Protein AF-0000000066177314 (afdb_homodimer)

Solvent-accessible surface area (backbone atoms only — not comparable to full-atom values): 12567 Å² total; per-residue (Å²): 132,64,42,27,31,37,71,24,69,51,68,48,92,97,39,63,28,31,34,28,30,34,24,51,65,87,43,56,69,66,59,67,59,44,33,54,42,33,36,38,31,82,82,46,56,91,82,41,75,73,20,60,40,70,41,59,70,59,49,52,52,42,46,72,75,64,36,43,59,38,73,70,50,45,53,53,39,48,74,70,68,47,82,72,55,66,71,55,51,50,52,50,50,52,51,53,52,49,61,70,65,51,72,65,73,73,64,63,72,79,107,131,63,41,26,32,37,72,23,71,51,68,49,91,97,39,62,29,31,36,28,30,33,22,50,64,86,43,57,70,68,60,68,60,44,31,55,44,33,36,36,30,83,82,45,56,92,82,41,75,74,19,61,40,71,40,60,70,57,51,51,50,43,46,72,77,62,36,41,59,38,73,70,50,44,52,52,40,47,74,71,68,48,81,72,54,65,71,57,52,52,51,50,48,52,52,53,52,50,62,70,64,49,74,67,73,73,63,62,70,78,105

pLDDT: mean 89.13, 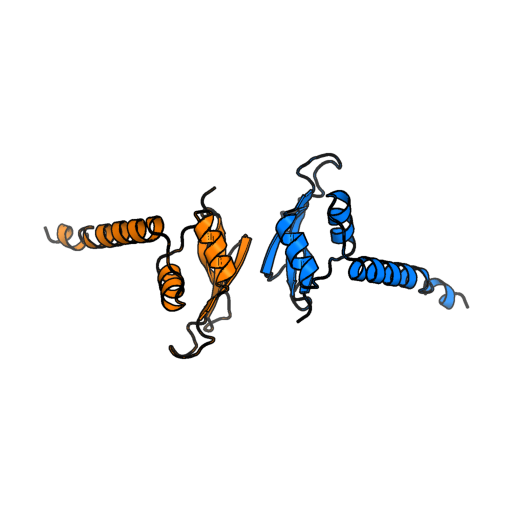std 15.68, range [34.69, 98.88]

Sequence (222 aa):
MAVKIRLARGGAKKRPFYRVVVANATAPRDGDFLEKVGTYDPMLALDNSERVVLKKDRIEYWLGTGAKPTERVAKFIEQAGVTLPEKVKKEMEVKAKNRKARPSKKEDKEAMAVKIRLARGGAKKRPFYRVVVANATAPRDGDFLEKVGTYDPMLALDNSERVVLKKDRIEYWLGTGAKPTERVAKFIEQAGVTLPEKVKKEMEVKAKNRKARPSKKEDKEA

Secondary structure (DSSP, 8-state):
--EEEEEEEEEETTEEEEEEEEEETTS-TTS--SEEEEEE-TTS-TT-TTSEEE-HHHHHHHHHTT-EE-HHHHHHHHHTTPPPPHHHHHHHHHHHHHHHHS--GGGGGG-/--EEEEEEEEEETTEEEEEEEEEETTS-TTS--SEEEEEE-TTS-TT-TTSEEE-HHHHHHHHHHT-EE-HHHHHHHHHTTPPPPHHHHHHHHHHHHHHHHS--GG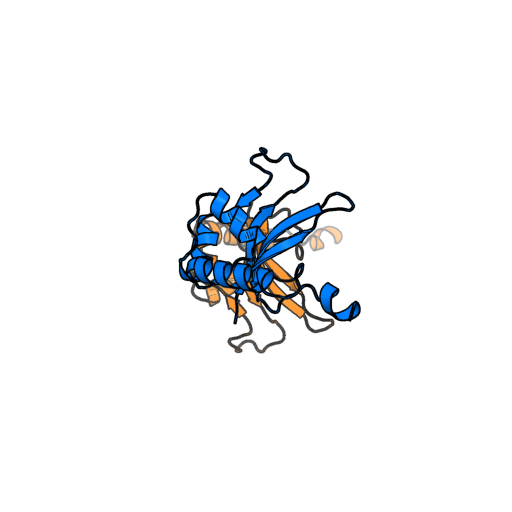GGGG-

Nearest PDB structures (foldseek):
  8phj-assembly1_P  TM=9.131E-01  e=2.436E-08  Escherichia coli
  7pnt-assembly1_M  TM=7.521E-01  e=5.855E-09  Mus musculus
  5aj3-assembly1_P  TM=7.206E-01  e=1.232E-08  Sus scrofa
  6z1p-assembly1_Bp  TM=8.363E-01  e=2.005E-07  Tetrahymena thermophila SB210
  7a5g-assembly1_M6  TM=7.416E-01  e=4.528E-08  Homo sapiens

Foldseek 3Di:
DAKAFEWAWDDDVVFIKIFTFIADPPDDRNDDGDDTFWIAGPPDDPPDPNRTDGNLVVVVVCLVVPYAYDPVVVVVCVVVPHDHDPVNVVVVVVVVVVVVPPPPVPPPVVD/DAKAFEWAWDDDVVFIKIFTFIADPPDDRNDDGDDTFWIAGPVDDPPDPNRTDGNLVVVVVCLVVPYAYDPVVVVVCVVVPHDHDPVNVVVVVVVVVVVVPPPPVPPPVVD

Structure (mmCIF, N/CA/C/O backbone):
data_AF-0000000066177314-model_v1
#
loop_
_entity.id
_entity.type
_entity.pdbx_description
1 polymer 'Small ribosomal subunit protein bS16'
#
loop_
_atom_site.group_PDB
_atom_site.id
_atom_site.type_symbol
_atom_site.label_atom_id
_atom_site.label_alt_id
_atom_site.label_comp_id
_atom_site.label_asym_id
_atom_site.label_entity_id
_atom_site.label_seq_id
_atom_site.pdbx_PDB_ins_code
_atom_site.Cartn_x
_atom_site.Cartn_y
_atom_site.Cartn_z
_atom_site.occupancy
_atom_site.B_iso_or_equiv
_atom_site.auth_seq_id
_atom_site.auth_comp_id
_atom_site.auth_asym_id
_atom_site.auth_atom_id
_atom_site.pdbx_PDB_model_num
ATOM 1 N N . MET A 1 1 ? -0.866 10.398 -13.977 1 77.38 1 MET A N 1
ATOM 2 C CA . MET A 1 1 ? -1.875 10.656 -12.953 1 77.38 1 MET A CA 1
ATOM 3 C C . MET A 1 1 ? -1.253 11.328 -11.734 1 77.38 1 MET A C 1
ATOM 5 O O . MET A 1 1 ? -0.087 11.086 -11.414 1 77.38 1 MET A O 1
ATOM 9 N N . ALA A 1 2 ? -1.987 12.219 -11.109 1 94.12 2 ALA A N 1
ATOM 10 C CA . ALA A 1 2 ? -1.449 12.945 -9.961 1 94.12 2 ALA A CA 1
ATOM 11 C C . ALA A 1 2 ? -1.397 12.047 -8.727 1 94.12 2 ALA A C 1
ATOM 13 O O . ALA A 1 2 ? -2.34 11.305 -8.453 1 94.12 2 ALA A O 1
ATOM 14 N N . VAL A 1 3 ? -0.261 12.062 -8.055 1 97.38 3 VAL A N 1
ATOM 15 C CA . VAL A 1 3 ? -0.048 11.227 -6.871 1 97.38 3 VAL A CA 1
ATOM 16 C C . VAL A 1 3 ? 0.146 12.117 -5.645 1 97.38 3 VAL A C 1
ATOM 18 O O . VAL A 1 3 ? 0.83 13.141 -5.711 1 97.38 3 VAL A O 1
ATOM 21 N N . LYS A 1 4 ? -0.468 11.648 -4.508 1 97.88 4 LYS A N 1
ATOM 22 C CA . LYS A 1 4 ? -0.385 12.414 -3.268 1 97.88 4 LYS A CA 1
ATOM 23 C C . LYS A 1 4 ? 0.161 11.555 -2.129 1 97.88 4 LYS A C 1
ATOM 25 O O . LYS A 1 4 ? -0.05 10.336 -2.102 1 97.88 4 LYS A O 1
ATOM 30 N N . ILE A 1 5 ? 0.847 12.203 -1.309 1 98.5 5 ILE A N 1
ATOM 31 C CA . ILE A 1 5 ? 1.172 11.617 -0.012 1 98.5 5 ILE A CA 1
ATOM 32 C C . ILE A 1 5 ? 0.236 12.18 1.056 1 98.5 5 ILE A C 1
ATOM 34 O O . ILE A 1 5 ? 0.227 13.391 1.31 1 98.5 5 ILE A O 1
ATOM 38 N N . ARG A 1 6 ? -0.539 11.297 1.674 1 98.62 6 ARG A N 1
ATOM 39 C CA . ARG A 1 6 ? -1.608 11.789 2.535 1 98.62 6 ARG A CA 1
ATOM 40 C C . ARG A 1 6 ? -1.862 10.836 3.695 1 98.62 6 ARG A C 1
ATOM 42 O O . ARG A 1 6 ? -1.321 9.727 3.727 1 98.62 6 ARG A O 1
ATOM 49 N N . LEU A 1 7 ? -2.68 11.344 4.613 1 98.69 7 LEU A N 1
ATOM 50 C CA . LEU A 1 7 ? -3.141 10.484 5.703 1 98.69 7 LEU A CA 1
ATOM 51 C C . LEU A 1 7 ? -4.344 9.656 5.266 1 98.69 7 LEU A C 1
ATOM 53 O O . LEU A 1 7 ? -5.211 10.141 4.539 1 98.69 7 LEU A O 1
ATOM 57 N N . ALA A 1 8 ? -4.395 8.43 5.684 1 98.31 8 ALA A N 1
ATOM 58 C CA . ALA A 1 8 ? -5.57 7.566 5.613 1 98.31 8 ALA A CA 1
ATOM 59 C C . ALA A 1 8 ? -5.984 7.086 7 1 98.31 8 ALA A C 1
ATOM 61 O O . ALA A 1 8 ? -5.168 6.527 7.738 1 98.31 8 ALA A O 1
ATOM 62 N N . ARG A 1 9 ? -7.188 7.258 7.254 1 97.1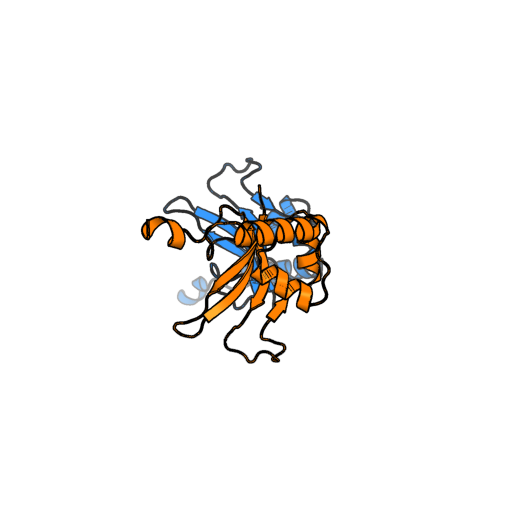2 9 ARG A N 1
ATOM 63 C CA . ARG A 1 9 ? -7.641 6.977 8.617 1 97.12 9 ARG A CA 1
ATOM 64 C C . ARG A 1 9 ? -7.965 5.496 8.789 1 97.12 9 ARG A C 1
ATOM 66 O O . ARG A 1 9 ? -8.555 4.875 7.898 1 97.12 9 ARG A O 1
ATOM 73 N N . GLY A 1 10 ? -7.559 4.992 9.812 1 94.94 10 GLY A N 1
ATOM 74 C CA . GLY A 1 10 ? -7.941 3.701 10.352 1 94.94 10 GLY A CA 1
ATOM 75 C C . GLY A 1 10 ? -8.211 3.738 11.844 1 94.94 10 GLY A C 1
ATOM 76 O O . GLY A 1 10 ? -8.758 4.719 12.359 1 94.94 10 GLY A O 1
ATOM 77 N N . GLY A 1 11 ? -7.918 2.621 12.453 1 93.62 11 GLY A N 1
ATOM 78 C CA . GLY A 1 11 ? -8.062 2.578 13.898 1 93.62 11 GLY A CA 1
ATOM 79 C C . GLY A 1 11 ? -9.445 2.131 14.344 1 93.62 11 GLY A C 1
ATOM 80 O O . GLY A 1 11 ? -10.172 1.492 13.578 1 93.62 11 GLY A O 1
ATOM 81 N N . ALA A 1 12 ? -9.633 2.354 15.641 1 96.25 12 ALA A N 1
ATOM 82 C CA . ALA A 1 12 ? -10.875 1.912 16.281 1 96.25 12 ALA A CA 1
ATOM 83 C C . ALA A 1 12 ? -11.672 3.1 16.812 1 96.25 12 ALA A C 1
ATOM 85 O O . ALA A 1 12 ? -11.211 4.242 16.75 1 96.25 12 ALA A O 1
ATOM 86 N N . LYS A 1 13 ? -12.914 2.836 17.125 1 95.75 13 LYS A N 1
ATOM 87 C CA . LYS A 1 13 ? -13.734 3.881 17.734 1 95.75 13 LYS A CA 1
ATOM 88 C C . LYS A 1 13 ? -13 4.562 18.891 1 95.75 13 LYS A C 1
ATOM 90 O O . LYS A 1 13 ? -12.516 3.896 19.797 1 95.75 13 LYS A O 1
ATOM 95 N N . LYS A 1 14 ? -12.852 5.828 18.844 1 96.31 14 LYS A N 1
ATOM 96 C CA . LYS A 1 14 ? -12.219 6.672 19.859 1 96.31 14 LYS A CA 1
ATOM 97 C C . LYS A 1 14 ? -10.719 6.438 19.906 1 96.31 14 LYS A C 1
ATOM 99 O O . LYS A 1 14 ? -10.047 6.852 20.859 1 96.31 14 LYS A O 1
ATOM 104 N N . ARG A 1 15 ? -10.328 5.637 19.047 1 97.25 15 ARG A N 1
ATOM 105 C CA . ARG A 1 15 ? -8.898 5.367 18.953 1 97.25 15 ARG A CA 1
ATOM 106 C C . ARG A 1 15 ? -8.406 5.523 17.516 1 97.25 15 ARG A C 1
ATOM 108 O O . ARG A 1 15 ? -7.984 4.547 16.891 1 97.25 15 ARG A O 1
ATOM 115 N N . PRO A 1 16 ? -8.438 6.777 17.125 1 97.62 16 PRO A N 1
ATOM 116 C CA . PRO A 1 16 ? -7.996 6.992 15.734 1 97.62 16 PRO A CA 1
ATOM 117 C C . PRO A 1 16 ? -6.543 6.59 15.508 1 97.62 16 PRO A C 1
ATOM 119 O O . PRO A 1 16 ? -5.715 6.711 16.406 1 97.62 16 PRO A O 1
ATOM 122 N N . PHE A 1 17 ? -6.254 6.07 14.422 1 98.25 17 PHE A N 1
ATOM 123 C CA . PHE A 1 17 ? -4.938 5.719 13.906 1 98.25 17 PHE A CA 1
ATOM 124 C C . PHE A 1 17 ? -4.848 5.996 12.414 1 98.25 17 PHE A C 1
ATOM 126 O O . PHE A 1 17 ? -5.781 5.695 11.664 1 98.25 17 PHE A O 1
ATOM 133 N N . TYR A 1 18 ? -3.736 6.566 12.047 1 98.56 18 TYR A N 1
ATOM 134 C CA . TYR A 1 18 ? -3.617 6.934 10.641 1 98.56 18 TYR A CA 1
ATOM 135 C C . TYR A 1 18 ? -2.422 6.242 9.992 1 98.56 18 TYR A C 1
ATOM 137 O O . TYR A 1 18 ? -1.371 6.094 10.625 1 98.56 18 TYR A O 1
ATOM 145 N N . ARG A 1 19 ? -2.623 5.93 8.742 1 98.5 19 ARG A N 1
ATOM 146 C CA . ARG A 1 19 ? -1.51 5.57 7.871 1 98.5 19 ARG A CA 1
ATOM 147 C C . ARG A 1 19 ? -1.064 6.762 7.031 1 98.5 19 ARG A C 1
ATOM 149 O O . ARG A 1 19 ? -1.889 7.586 6.625 1 98.5 19 ARG A O 1
ATOM 156 N N . VAL A 1 20 ? 0.186 6.871 6.879 1 98.75 20 VAL A N 1
ATOM 157 C CA . VAL A 1 20 ? 0.686 7.754 5.832 1 98.75 20 VAL A CA 1
ATOM 158 C C . VAL A 1 20 ? 0.851 6.973 4.531 1 98.75 20 VAL A C 1
ATOM 160 O O . VAL A 1 20 ? 1.65 6.039 4.457 1 98.75 20 VAL A O 1
ATOM 163 N N . VAL A 1 21 ? 0.124 7.391 3.486 1 98.88 21 VAL A N 1
ATOM 164 C CA . VAL A 1 21 ? 0.088 6.555 2.289 1 98.88 21 VAL A CA 1
ATOM 165 C C . VAL A 1 21 ? 0.39 7.406 1.058 1 98.88 21 VAL A C 1
ATOM 167 O O . VAL A 1 21 ? 0.225 8.633 1.084 1 98.88 21 VAL A O 1
ATOM 170 N N . VAL A 1 22 ? 0.872 6.723 0.046 1 98.81 22 VAL A N 1
ATOM 171 C CA . VAL A 1 22 ? 0.951 7.25 -1.312 1 98.81 22 VAL A CA 1
ATOM 172 C C . VAL A 1 22 ? -0.245 6.762 -2.127 1 98.81 22 VAL A C 1
ATOM 174 O O . VAL A 1 22 ? -0.491 5.559 -2.219 1 98.81 22 VAL A O 1
ATOM 177 N N . ALA A 1 23 ? -0.99 7.719 -2.641 1 98.5 23 ALA A N 1
ATOM 178 C CA . ALA A 1 23 ? -2.219 7.344 -3.336 1 98.5 23 ALA A CA 1
ATOM 179 C C . ALA A 1 23 ? -2.469 8.25 -4.535 1 98.5 23 ALA A C 1
ATOM 181 O O . ALA A 1 23 ? -1.99 9.391 -4.574 1 98.5 23 ALA A O 1
ATOM 182 N N . ASN A 1 24 ? -3.215 7.637 -5.469 1 97.38 24 ASN A N 1
ATOM 183 C CA . ASN A 1 24 ? -3.723 8.508 -6.52 1 97.38 24 ASN A CA 1
ATOM 184 C C . ASN A 1 24 ? -4.641 9.594 -5.957 1 97.38 24 ASN A C 1
ATOM 186 O O . ASN A 1 24 ? -5.449 9.32 -5.066 1 97.38 24 ASN A O 1
ATOM 190 N N . ALA A 1 25 ? -4.461 10.766 -6.523 1 96.75 25 ALA A N 1
ATOM 191 C CA . ALA A 1 25 ? -5.246 11.891 -6.035 1 96.75 25 ALA A CA 1
ATOM 192 C C . ALA A 1 25 ? -6.742 11.609 -6.141 1 96.75 25 ALA A C 1
ATOM 194 O O . ALA A 1 25 ? -7.531 12.109 -5.332 1 96.75 25 ALA A O 1
ATOM 195 N N . THR A 1 26 ? -7.168 10.812 -7.098 1 96.06 26 THR A N 1
ATOM 196 C CA . THR A 1 26 ? -8.578 10.547 -7.359 1 96.06 26 THR A CA 1
ATOM 197 C C . THR A 1 26 ? -9.086 9.422 -6.465 1 96.06 26 THR A C 1
ATOM 199 O O . THR A 1 26 ? -10.289 9.148 -6.418 1 96.06 26 THR A O 1
ATOM 202 N N . ALA A 1 27 ? -8.219 8.758 -5.727 1 96.19 27 ALA A N 1
ATOM 203 C CA . ALA A 1 27 ? -8.641 7.668 -4.848 1 96.19 27 ALA A CA 1
ATOM 204 C C . ALA A 1 27 ? -9.352 8.203 -3.609 1 96.19 27 ALA A C 1
ATOM 206 O O . ALA A 1 27 ? -9.07 9.32 -3.158 1 96.19 27 ALA A O 1
ATOM 207 N N . PRO A 1 28 ? -10.328 7.363 -3.031 1 95.88 28 PRO A N 1
ATOM 208 C CA . PRO A 1 28 ? -10.922 7.773 -1.756 1 95.88 28 PRO A CA 1
ATOM 209 C C . PRO A 1 28 ? -9.883 7.934 -0.649 1 95.88 28 PRO A C 1
ATOM 211 O O . PRO A 1 28 ? -8.852 7.258 -0.663 1 95.88 28 PRO A O 1
ATOM 214 N N . ARG A 1 29 ? -10.125 8.766 0.289 1 94.44 29 ARG A N 1
ATOM 215 C CA . ARG A 1 29 ? -9.188 9.141 1.342 1 94.44 29 ARG A CA 1
ATOM 216 C C . ARG A 1 29 ? -8.711 7.914 2.111 1 94.44 29 ARG A C 1
ATOM 218 O O . ARG A 1 29 ? -7.516 7.781 2.4 1 94.44 29 ARG A O 1
ATOM 225 N N . ASP A 1 30 ? -9.648 7.023 2.477 1 95.38 30 ASP A N 1
ATOM 226 C CA . ASP A 1 30 ? -9.305 5.871 3.303 1 95.38 30 ASP A CA 1
ATOM 227 C C . ASP A 1 30 ? -9.422 4.57 2.512 1 95.38 30 ASP A C 1
ATOM 229 O O . ASP A 1 30 ? -9.758 3.523 3.07 1 95.38 30 ASP A O 1
ATOM 233 N N . GLY A 1 31 ? -9.227 4.66 1.232 1 92.81 31 GLY A N 1
ATOM 234 C CA . GLY A 1 31 ? -9.383 3.521 0.342 1 92.81 31 GLY A CA 1
ATOM 235 C C . GLY A 1 31 ? -8.062 2.973 -0.164 1 92.81 31 GLY A C 1
ATOM 236 O O . GLY A 1 31 ? -7.141 2.742 0.619 1 92.81 31 GLY A O 1
ATOM 237 N N . ASP A 1 32 ? -8.031 2.812 -1.486 1 92.25 32 ASP A N 1
ATOM 238 C CA . ASP A 1 32 ? -6.898 2.189 -2.158 1 92.25 32 ASP A CA 1
ATOM 239 C C . ASP A 1 32 ? -5.68 3.111 -2.152 1 92.25 32 ASP A C 1
ATOM 241 O O . ASP A 1 32 ? -5.824 4.336 -2.219 1 92.25 32 ASP A O 1
ATOM 245 N N . PHE A 1 33 ? -4.543 2.49 -2.041 1 97.31 33 PHE A N 1
ATOM 246 C CA . PHE A 1 33 ? -3.293 3.242 -2.1 1 97.31 33 PHE A CA 1
ATOM 247 C C . PHE A 1 33 ? -2.178 2.389 -2.691 1 97.31 33 PHE A C 1
ATOM 249 O O . PHE A 1 33 ? -2.334 1.177 -2.855 1 97.31 33 PHE A O 1
ATOM 256 N N . LEU A 1 34 ? -1.114 3.021 -2.934 1 97.69 34 LEU A N 1
ATOM 257 C CA . LEU A 1 34 ? 0.005 2.375 -3.609 1 97.69 34 LEU A CA 1
ATOM 258 C C . LEU A 1 34 ? 1.004 1.82 -2.6 1 97.69 34 LEU A C 1
ATOM 260 O O . LEU A 1 34 ? 1.505 0.705 -2.764 1 97.69 34 LEU A O 1
ATOM 264 N N . GLU A 1 35 ? 1.216 2.648 -1.614 1 98.5 35 GLU A N 1
ATOM 265 C CA . GLU A 1 35 ? 2.244 2.277 -0.649 1 98.5 35 GLU A CA 1
ATOM 266 C C . GLU A 1 35 ? 1.997 2.938 0.704 1 98.5 35 GLU A C 1
ATOM 268 O O . GLU A 1 35 ? 1.654 4.121 0.77 1 98.5 35 GLU A O 1
ATOM 273 N N . LYS A 1 36 ? 2.148 2.17 1.715 1 98.5 36 LYS A N 1
ATOM 274 C CA . LYS A 1 36 ? 2.205 2.736 3.059 1 98.5 36 LYS A CA 1
ATOM 275 C C . LYS A 1 36 ? 3.617 3.197 3.402 1 98.5 36 LYS A C 1
ATOM 277 O O . LYS A 1 36 ? 4.543 2.387 3.469 1 98.5 36 LYS A O 1
ATOM 282 N N . VAL A 1 37 ? 3.748 4.48 3.725 1 98.62 37 VAL A N 1
ATOM 283 C CA . VAL A 1 37 ? 5.098 4.996 3.912 1 98.62 37 VAL A CA 1
ATOM 284 C C . VAL A 1 37 ? 5.262 5.504 5.344 1 98.62 37 VAL A C 1
ATOM 286 O O . VAL A 1 37 ? 6.23 6.207 5.652 1 98.62 37 VAL A O 1
ATOM 289 N N . GLY A 1 38 ? 4.262 5.211 6.211 1 98.44 38 GLY A N 1
ATOM 290 C CA . GLY A 1 38 ? 4.371 5.582 7.609 1 98.44 38 GLY A CA 1
ATOM 291 C C . GLY A 1 38 ? 3.064 5.457 8.367 1 98.44 38 GLY A C 1
ATOM 292 O O . GLY A 1 38 ? 2.098 4.891 7.855 1 98.44 38 GLY A O 1
ATOM 293 N N . THR A 1 39 ? 3.18 5.977 9.617 1 98.62 39 THR A N 1
ATOM 294 C CA . THR A 1 39 ? 1.992 5.988 10.469 1 98.62 39 THR A CA 1
ATOM 295 C C . THR A 1 39 ? 1.966 7.238 11.344 1 98.62 39 THR A C 1
ATOM 297 O O . THR A 1 39 ? 2.996 7.887 11.539 1 98.62 39 THR A O 1
ATOM 300 N N . TYR A 1 40 ? 0.879 7.574 11.734 1 98.69 40 TYR A N 1
ATOM 301 C CA . TYR A 1 40 ? 0.635 8.664 12.672 1 98.69 40 TYR A CA 1
ATOM 302 C C . TYR A 1 40 ? -0.391 8.258 13.719 1 98.69 40 TYR A C 1
ATOM 304 O O . TYR A 1 40 ? -1.507 7.859 13.383 1 98.69 40 TYR A O 1
ATOM 312 N N . ASP A 1 41 ? -0.036 8.406 14.977 1 98.62 41 ASP A N 1
ATOM 313 C CA . ASP A 1 41 ? -0.929 8.109 16.094 1 98.62 41 ASP A CA 1
ATOM 314 C C . ASP A 1 41 ? -1.143 9.344 16.969 1 98.62 41 ASP A C 1
ATOM 316 O O . ASP A 1 41 ? -0.338 9.625 17.859 1 98.62 41 ASP A O 1
ATOM 320 N N . PRO A 1 42 ? -2.248 10.023 16.75 1 97.88 42 PRO A N 1
ATOM 321 C CA . PRO A 1 42 ? -2.479 11.266 17.484 1 97.88 42 PRO A CA 1
ATOM 322 C C . PRO A 1 42 ? -2.754 11.016 18.969 1 97.88 42 PRO A C 1
ATOM 324 O O . PRO A 1 42 ? -2.771 11.961 19.766 1 97.88 42 PRO A O 1
ATOM 327 N N . MET A 1 43 ? -2.922 9.758 19.375 1 98 43 MET A N 1
ATOM 328 C CA . MET A 1 43 ? -3.238 9.43 20.766 1 98 43 MET A CA 1
ATOM 329 C C . MET A 1 43 ? -1.978 9.422 21.625 1 98 43 MET A C 1
ATOM 331 O O . MET A 1 43 ? -2.059 9.43 22.859 1 98 43 MET A O 1
ATOM 335 N N . LEU A 1 44 ? -0.935 9.352 21.016 1 98 44 LEU A N 1
ATOM 336 C CA . LEU A 1 44 ? 0.331 9.328 21.734 1 98 44 LEU A CA 1
ATOM 337 C C . LEU A 1 44 ? 0.823 10.742 22.031 1 98 44 LEU A C 1
ATOM 339 O O . LEU A 1 44 ? 0.504 11.68 21.297 1 98 44 LEU A O 1
ATOM 343 N N . ALA A 1 45 ? 1.642 10.844 23.047 1 97.56 45 ALA A N 1
ATOM 344 C CA . ALA A 1 45 ? 2.189 12.141 23.438 1 97.56 45 ALA A CA 1
ATOM 345 C C . ALA A 1 45 ? 3.02 12.75 22.312 1 97.56 45 ALA A C 1
ATOM 347 O O . ALA A 1 45 ? 3.564 12.031 21.469 1 97.56 45 ALA A O 1
ATOM 348 N N . LEU A 1 46 ? 3.18 14.023 22.297 1 95.19 46 LEU A N 1
ATOM 349 C CA . LEU A 1 46 ? 3.867 14.758 21.25 1 95.19 46 LEU A CA 1
ATOM 350 C C . LEU A 1 46 ? 5.324 14.32 21.141 1 95.19 46 LEU A C 1
ATOM 352 O O . LEU A 1 46 ? 5.891 14.305 20.047 1 95.19 46 LEU A O 1
ATOM 356 N N . ASP A 1 47 ? 5.859 13.938 22.203 1 95.06 47 ASP A N 1
ATOM 357 C CA . ASP A 1 47 ? 7.281 13.617 22.203 1 95.06 47 ASP A CA 1
ATOM 358 C C . ASP A 1 47 ? 7.508 12.109 22.062 1 95.06 47 ASP A C 1
ATOM 360 O O . ASP A 1 47 ? 8.648 11.641 22.109 1 95.06 47 ASP A O 1
ATOM 364 N N . ASN A 1 48 ? 6.484 11.375 21.938 1 97.19 48 ASN A N 1
ATOM 365 C CA . ASN A 1 48 ? 6.609 9.938 21.719 1 97.19 48 ASN A CA 1
ATOM 366 C C . ASN A 1 48 ? 7.16 9.625 20.328 1 97.19 48 ASN A C 1
ATOM 368 O O . ASN A 1 48 ? 6.625 10.094 19.328 1 97.19 48 ASN A O 1
ATOM 372 N N . SER A 1 49 ? 8.195 8.852 20.266 1 95.75 49 SER A N 1
ATOM 373 C CA . SER A 1 49 ? 8.883 8.562 19.016 1 95.75 49 SER A CA 1
ATOM 374 C C . SER A 1 49 ? 7.996 7.746 18.078 1 95.75 49 SER A C 1
ATOM 376 O O . SER A 1 49 ? 8.242 7.695 16.875 1 95.75 49 SER A O 1
ATOM 378 N N . GLU A 1 50 ? 7.012 7.16 18.609 1 97.38 50 GLU A N 1
ATOM 379 C CA . GLU A 1 50 ? 6.148 6.309 17.797 1 97.38 50 GLU A CA 1
ATOM 380 C C . GLU A 1 50 ? 4.926 7.078 17.297 1 97.38 50 GLU A C 1
ATOM 382 O O . GLU A 1 50 ? 4.094 6.527 16.578 1 97.38 50 GLU A O 1
ATOM 387 N N . ARG A 1 51 ? 4.797 8.242 17.719 1 98.06 51 ARG A N 1
ATOM 388 C CA . ARG A 1 51 ? 3.635 9.047 17.344 1 98.06 51 ARG A CA 1
ATOM 389 C C . ARG A 1 51 ? 3.582 9.25 15.836 1 98.06 51 ARG A C 1
ATOM 391 O O . ARG A 1 51 ? 2.521 9.117 15.227 1 98.06 51 ARG A O 1
ATOM 398 N N . VAL A 1 52 ? 4.738 9.617 15.281 1 98.31 52 VAL A N 1
ATOM 399 C CA . VAL A 1 52 ? 4.914 9.734 13.836 1 98.31 52 VAL A CA 1
ATOM 400 C C . VAL A 1 52 ? 6.098 8.883 13.383 1 98.31 52 VAL A C 1
ATOM 402 O O . VAL A 1 52 ? 7.23 9.102 13.82 1 98.31 52 VAL A O 1
ATOM 405 N N . VAL A 1 53 ? 5.879 7.93 12.586 1 98.19 53 VAL A N 1
ATOM 406 C CA . VAL A 1 53 ? 6.914 7.07 12.031 1 98.19 53 VAL A CA 1
ATOM 407 C C . VAL A 1 53 ? 6.875 7.145 10.5 1 98.19 53 VAL A C 1
ATOM 409 O O . VAL A 1 53 ? 5.84 6.887 9.883 1 98.19 53 VAL A O 1
ATOM 412 N N . LEU A 1 54 ? 7.996 7.516 9.906 1 98.19 54 LEU A N 1
ATOM 413 C CA . LEU A 1 54 ? 8.055 7.695 8.461 1 98.19 54 LEU A CA 1
ATOM 414 C C . LEU A 1 54 ? 9.172 6.852 7.852 1 98.19 54 LEU A C 1
ATOM 416 O O . LEU A 1 54 ? 10.258 6.75 8.422 1 98.19 54 LEU A O 1
ATOM 420 N N . LYS A 1 55 ? 8.852 6.246 6.723 1 97.5 55 LYS A N 1
ATOM 421 C CA . LYS A 1 55 ? 9.883 5.656 5.883 1 97.5 55 LYS A CA 1
ATOM 422 C C . LYS A 1 55 ? 10.547 6.707 4.996 1 97.5 55 LYS A C 1
ATOM 424 O O . LYS A 1 55 ? 10.141 6.902 3.85 1 97.5 55 LYS A O 1
ATOM 429 N N . LYS A 1 56 ? 11.594 7.188 5.465 1 97.19 56 LYS A N 1
ATOM 430 C CA . LYS A 1 56 ? 12.203 8.375 4.879 1 97.19 56 LYS A CA 1
ATOM 431 C C . LYS A 1 56 ? 12.648 8.109 3.441 1 97.19 56 LYS A C 1
ATOM 433 O O . LYS A 1 56 ? 12.438 8.945 2.559 1 97.19 56 LYS A O 1
ATOM 438 N N . ASP A 1 57 ? 13.25 7 3.203 1 95.62 57 ASP A N 1
ATOM 439 C CA . ASP A 1 57 ? 13.75 6.676 1.869 1 95.62 57 ASP A CA 1
ATOM 440 C C . ASP A 1 57 ? 12.609 6.641 0.852 1 95.62 57 ASP A C 1
ATOM 442 O O . ASP A 1 57 ? 12.75 7.148 -0.263 1 95.62 57 ASP A O 1
ATOM 446 N N . ARG A 1 58 ? 11.492 6.094 1.275 1 96.75 58 ARG A N 1
ATOM 447 C CA . ARG A 1 58 ? 10.344 5.984 0.384 1 96.75 58 ARG A CA 1
ATOM 448 C C . ARG A 1 58 ? 9.688 7.344 0.162 1 96.75 58 ARG A C 1
ATOM 450 O O . ARG A 1 58 ? 9.266 7.66 -0.952 1 96.75 58 ARG A O 1
ATOM 457 N N . ILE A 1 59 ? 9.664 8.07 1.16 1 97.94 59 ILE A N 1
ATOM 458 C CA . ILE A 1 59 ? 9.117 9.422 1.048 1 97.94 59 ILE A CA 1
ATOM 459 C C . ILE A 1 59 ? 9.961 10.234 0.064 1 97.94 59 ILE A C 1
ATOM 461 O O . ILE A 1 59 ? 9.422 10.891 -0.825 1 97.94 59 ILE A O 1
ATOM 465 N N . GLU A 1 60 ? 11.211 10.148 0.239 1 96.81 60 GLU A N 1
ATOM 466 C CA . GLU A 1 60 ? 12.109 10.875 -0.656 1 96.81 60 GLU A CA 1
ATOM 467 C C . GLU A 1 60 ? 11.93 10.422 -2.102 1 96.81 60 GLU A C 1
ATOM 469 O O . GLU A 1 60 ? 11.93 11.242 -3.021 1 96.81 60 GLU A O 1
ATOM 474 N N . TYR A 1 61 ? 11.828 9.148 -2.271 1 95.62 61 TYR A N 1
ATOM 475 C CA . TYR A 1 61 ? 11.609 8.602 -3.607 1 95.62 61 TYR A CA 1
ATOM 476 C C . TYR A 1 61 ? 10.367 9.203 -4.246 1 95.62 61 TYR A C 1
ATOM 478 O O . TYR A 1 61 ? 10.414 9.695 -5.371 1 95.62 61 TYR A O 1
ATOM 486 N N . TRP A 1 62 ? 9.281 9.203 -3.543 1 97.12 62 TRP A N 1
ATOM 487 C CA . TRP A 1 62 ? 8.008 9.648 -4.086 1 97.12 62 TRP A CA 1
ATOM 488 C C . TRP A 1 62 ? 8.008 11.156 -4.328 1 97.12 62 TRP A C 1
ATOM 490 O O . TRP A 1 62 ? 7.434 11.633 -5.305 1 97.12 62 TRP A O 1
ATOM 500 N N . LEU A 1 63 ? 8.641 11.852 -3.449 1 96.38 63 LEU A N 1
ATOM 501 C CA . LEU A 1 63 ? 8.797 13.273 -3.697 1 96.38 63 LEU A CA 1
ATOM 502 C C . LEU A 1 63 ? 9.57 13.523 -4.988 1 96.38 63 LEU A C 1
ATOM 504 O O . LEU A 1 63 ? 9.227 14.422 -5.758 1 96.38 63 LEU A O 1
ATOM 508 N N . GLY A 1 64 ? 10.531 12.75 -5.16 1 94.69 64 GLY A N 1
ATOM 509 C CA . GLY A 1 64 ? 11.352 12.875 -6.355 1 94.69 64 GLY A CA 1
ATOM 510 C C . GLY A 1 64 ? 10.586 12.594 -7.633 1 94.69 64 GLY A C 1
ATOM 511 O O . GLY A 1 64 ? 10.922 13.125 -8.695 1 94.69 64 GLY A O 1
ATOM 512 N N . THR A 1 65 ? 9.578 11.758 -7.547 1 94.38 65 THR A N 1
ATOM 513 C CA . THR A 1 65 ? 8.789 11.406 -8.719 1 94.38 65 THR A CA 1
ATOM 514 C C . THR A 1 65 ? 7.711 12.453 -8.984 1 94.38 65 THR A C 1
ATOM 516 O O . THR A 1 65 ? 7 12.383 -9.992 1 94.38 65 THR A O 1
ATOM 519 N N . GLY A 1 66 ? 7.543 13.406 -8.008 1 94.19 66 GLY A N 1
ATOM 520 C CA . GLY A 1 66 ? 6.602 14.492 -8.219 1 94.19 66 GLY A CA 1
ATOM 521 C C . GLY A 1 66 ? 5.371 14.398 -7.336 1 94.19 66 GLY A C 1
ATOM 522 O O . GLY A 1 66 ? 4.453 15.211 -7.445 1 94.19 66 GLY A O 1
ATOM 523 N N . ALA A 1 67 ? 5.309 13.422 -6.492 1 97 67 ALA A N 1
ATOM 524 C CA . ALA A 1 67 ? 4.172 13.312 -5.578 1 97 67 ALA A CA 1
ATOM 525 C C . ALA A 1 67 ? 4.102 14.516 -4.645 1 97 67 ALA A C 1
ATOM 527 O O . ALA A 1 67 ? 5.129 15.016 -4.188 1 97 67 ALA A O 1
ATOM 528 N N . LYS A 1 68 ? 2.912 14.867 -4.32 1 96.5 68 LYS A N 1
ATOM 529 C CA . LYS A 1 68 ? 2.73 16.047 -3.488 1 96.5 68 LYS A CA 1
ATOM 530 C C . LYS A 1 68 ? 2.143 15.688 -2.129 1 96.5 68 LYS A C 1
ATOM 532 O O . LYS A 1 68 ? 1.089 15.055 -2.053 1 96.5 68 LYS A O 1
ATOM 537 N N . PRO A 1 69 ? 2.811 16.109 -1.128 1 97.69 69 PRO A N 1
ATOM 538 C CA . PRO A 1 69 ? 2.246 15.852 0.2 1 97.69 69 PRO A CA 1
ATOM 539 C C . PRO A 1 69 ? 1.138 16.828 0.569 1 97.69 69 PRO A C 1
ATOM 541 O O . PRO A 1 69 ? 1.131 17.969 0.09 1 97.69 69 PRO A O 1
ATOM 544 N N . THR A 1 70 ? 0.21 16.328 1.36 1 97.19 70 THR A N 1
ATOM 545 C CA . THR A 1 70 ? -0.731 17.266 1.973 1 97.19 70 THR A CA 1
ATOM 546 C C . THR A 1 70 ? -0.029 18.141 3.002 1 97.19 70 THR A C 1
ATOM 548 O O . THR A 1 70 ? 1.109 17.875 3.389 1 97.19 70 THR A O 1
ATOM 551 N N . GLU A 1 71 ? -0.697 19.172 3.447 1 95.12 71 GLU A N 1
ATOM 552 C CA . GLU A 1 71 ? -0.101 20.125 4.375 1 95.12 71 GLU A CA 1
ATOM 553 C C . GLU A 1 71 ? 0.34 19.438 5.664 1 95.12 71 GLU A C 1
ATOM 555 O O . GLU A 1 71 ? 1.46 19.656 6.137 1 95.12 71 GLU A O 1
ATOM 560 N N . ARG A 1 72 ? -0.468 18.641 6.246 1 96.88 72 ARG A N 1
ATOM 561 C CA . ARG A 1 72 ? -0.152 17.953 7.492 1 96.88 72 ARG A CA 1
ATOM 562 C C . ARG A 1 72 ? 1.032 17.016 7.312 1 96.88 72 ARG A C 1
ATOM 564 O O . ARG A 1 72 ? 1.939 16.984 8.148 1 96.88 72 ARG A O 1
ATOM 571 N N . VAL A 1 73 ? 1.023 16.312 6.23 1 98.38 73 VAL A N 1
ATOM 572 C CA . VAL A 1 73 ? 2.102 15.359 5.984 1 98.38 73 VAL A CA 1
ATOM 573 C C . VAL A 1 73 ? 3.402 16.109 5.711 1 98.38 73 VAL A C 1
ATOM 575 O O . VAL A 1 73 ? 4.48 15.672 6.121 1 98.38 73 VAL A O 1
ATOM 578 N N . ALA A 1 74 ? 3.299 17.234 5.051 1 97.19 74 ALA A N 1
ATOM 579 C CA . ALA A 1 74 ? 4.477 18.062 4.812 1 97.19 74 ALA A CA 1
ATOM 580 C C . ALA A 1 74 ? 5.133 18.484 6.125 1 97.19 74 ALA A C 1
ATOM 582 O O . ALA A 1 74 ? 6.359 18.469 6.238 1 97.19 74 ALA A O 1
ATOM 583 N N . LYS A 1 75 ? 4.332 18.781 7.078 1 95.44 75 LYS A N 1
ATOM 584 C CA . LYS A 1 75 ? 4.867 19.172 8.383 1 95.44 75 LYS A CA 1
ATOM 585 C C . LYS A 1 75 ? 5.602 18 9.039 1 95.44 75 LYS A C 1
ATOM 587 O O . LYS A 1 75 ? 6.672 18.172 9.625 1 95.44 75 LYS A O 1
ATOM 592 N N . PHE A 1 76 ? 5.023 16.812 8.914 1 97.56 76 PHE A N 1
ATOM 593 C CA . PHE A 1 76 ? 5.676 15.617 9.453 1 97.56 76 PHE A CA 1
ATOM 594 C C . PHE A 1 76 ? 7.023 15.398 8.781 1 97.56 76 PHE A C 1
ATOM 596 O O . PHE A 1 76 ? 8.008 15.062 9.453 1 97.56 76 PHE A O 1
ATOM 603 N N . ILE A 1 77 ? 7.062 15.594 7.473 1 97.38 77 ILE A N 1
ATOM 604 C CA . ILE A 1 77 ? 8.266 15.359 6.684 1 97.38 77 ILE A CA 1
ATOM 605 C C . ILE A 1 77 ? 9.367 16.328 7.117 1 97.38 77 ILE A C 1
ATOM 607 O O . ILE A 1 77 ? 10.516 15.914 7.324 1 97.38 77 ILE A O 1
ATOM 611 N N . GLU A 1 78 ? 9.008 17.484 7.32 1 94.62 78 GLU A N 1
ATOM 612 C CA . GLU A 1 78 ? 9.969 18.5 7.758 1 94.62 78 GLU A CA 1
ATOM 613 C C . GLU A 1 78 ? 10.492 18.188 9.156 1 94.62 78 GLU A C 1
ATOM 615 O O . GLU A 1 78 ? 11.695 18.297 9.422 1 94.62 78 GLU A O 1
ATOM 620 N N . GLN A 1 79 ? 9.625 17.828 10.008 1 94.62 79 GLN A N 1
ATOM 621 C CA . GLN A 1 79 ? 9.992 17.5 11.383 1 94.62 79 GLN A CA 1
ATOM 622 C C . GLN A 1 79 ? 10.945 16.312 11.422 1 94.62 79 GLN A C 1
ATOM 624 O O . GLN A 1 79 ? 11.758 16.188 12.344 1 94.62 79 GLN A O 1
ATOM 629 N N . ALA A 1 80 ? 10.852 15.461 10.445 1 94.38 80 ALA A N 1
ATOM 630 C CA . ALA A 1 80 ? 11.68 14.266 10.383 1 94.38 80 ALA A CA 1
ATOM 631 C C . ALA A 1 80 ? 13.031 14.562 9.75 1 94.38 80 ALA A C 1
ATOM 633 O O . ALA A 1 80 ? 13.875 13.672 9.609 1 94.38 80 ALA A O 1
ATOM 634 N N . GLY A 1 81 ? 13.188 15.781 9.25 1 91.19 81 GLY A N 1
ATOM 635 C CA . GLY A 1 81 ? 14.469 16.203 8.719 1 91.19 81 GLY A CA 1
ATOM 636 C C . GLY A 1 81 ? 14.617 15.938 7.23 1 91.19 81 GLY A C 1
ATOM 637 O O . GLY A 1 81 ? 15.727 15.922 6.699 1 91.19 81 GLY A O 1
ATOM 638 N N . VAL A 1 82 ? 13.57 15.578 6.645 1 91.62 82 VAL A N 1
ATOM 639 C CA . VAL A 1 82 ? 13.586 15.375 5.199 1 91.62 82 VAL A CA 1
ATOM 640 C C . VAL A 1 82 ? 13.266 16.688 4.492 1 91.62 82 VAL A C 1
ATOM 642 O O . VAL A 1 82 ? 12.297 17.375 4.828 1 91.62 82 VAL A O 1
ATOM 645 N N . THR A 1 83 ? 14.109 17.047 3.566 1 89.56 83 THR A N 1
ATOM 646 C CA . THR A 1 83 ? 13.93 18.312 2.857 1 89.56 83 THR A CA 1
ATOM 647 C C . THR A 1 83 ? 12.875 18.172 1.763 1 89.56 83 THR A C 1
ATOM 649 O O . THR A 1 83 ? 12.914 17.219 0.972 1 89.56 83 THR A O 1
ATOM 652 N N . LEU A 1 84 ? 12.062 19.031 1.742 1 91.06 84 LEU A N 1
ATOM 653 C CA . LEU A 1 84 ? 11.055 19.078 0.693 1 91.06 84 LEU A CA 1
ATOM 654 C C . LEU A 1 84 ? 11.602 19.734 -0.569 1 91.06 84 LEU A C 1
ATOM 656 O O . LEU A 1 84 ? 12.359 20.703 -0.489 1 91.06 84 LEU A O 1
ATOM 660 N N . PRO A 1 85 ? 11.289 19.188 -1.655 1 89.12 85 PRO A N 1
ATOM 661 C CA . PRO A 1 85 ? 11.719 19.828 -2.898 1 89.12 85 PRO A CA 1
ATOM 662 C C . PRO A 1 85 ? 11.195 21.266 -3.027 1 89.12 85 PRO A C 1
ATOM 664 O O . PRO A 1 85 ? 10.125 21.578 -2.512 1 89.12 85 PRO A O 1
ATOM 667 N N . GLU A 1 86 ? 11.93 22.062 -3.658 1 85.69 86 GLU A N 1
ATOM 668 C CA . GLU A 1 86 ? 11.617 23.484 -3.793 1 85.69 86 GLU A CA 1
ATOM 669 C C . GLU A 1 86 ? 10.234 23.688 -4.402 1 85.69 86 GLU A C 1
ATOM 671 O O . GLU A 1 86 ? 9.492 24.578 -3.977 1 85.69 86 GLU A O 1
ATOM 676 N N . LYS A 1 87 ? 10.008 22.891 -5.43 1 83.69 87 LYS A N 1
ATOM 677 C CA . LYS A 1 87 ? 8.719 23.016 -6.102 1 83.69 87 LYS A CA 1
ATOM 678 C C . LYS A 1 87 ? 7.566 22.797 -5.125 1 83.69 87 LYS A C 1
ATOM 680 O O . LYS A 1 87 ? 6.547 23.484 -5.188 1 83.69 87 LYS A O 1
ATOM 685 N N . VAL A 1 88 ? 7.727 21.906 -4.262 1 85.44 88 VAL A N 1
ATOM 686 C CA . VAL A 1 88 ? 6.695 21.578 -3.279 1 85.44 88 VAL A CA 1
ATOM 687 C C . VAL A 1 88 ? 6.57 22.719 -2.268 1 85.44 88 VAL A C 1
ATOM 689 O O . VAL A 1 88 ? 5.461 23.109 -1.898 1 85.44 88 VAL A O 1
ATOM 692 N N . LYS A 1 89 ? 7.656 23.281 -1.815 1 84.12 89 LYS A N 1
ATOM 693 C CA . LYS A 1 89 ? 7.668 24.375 -0.856 1 84.12 89 LYS A CA 1
ATOM 694 C C . LYS A 1 89 ? 6.977 25.609 -1.429 1 84.12 89 LYS A C 1
ATOM 696 O O . LYS A 1 89 ? 6.199 26.266 -0.736 1 84.12 89 LYS A O 1
ATOM 701 N N . LYS A 1 90 ? 7.344 25.828 -2.676 1 85.81 90 LYS A N 1
ATOM 702 C CA . LYS A 1 90 ? 6.75 26.984 -3.326 1 85.81 90 LYS A CA 1
ATOM 703 C C . LYS A 1 90 ? 5.234 26.844 -3.445 1 85.81 90 LYS A C 1
ATOM 705 O O . LYS A 1 90 ? 4.492 27.797 -3.236 1 85.81 90 LYS A O 1
ATOM 710 N N . GLU A 1 91 ? 4.855 25.656 -3.82 1 82.38 91 GLU A N 1
ATOM 711 C CA . GLU A 1 91 ? 3.424 25.391 -3.959 1 82.38 91 GLU A CA 1
ATOM 712 C C . GLU A 1 91 ? 2.707 25.516 -2.619 1 82.38 91 GLU A C 1
ATOM 714 O O . GLU A 1 91 ? 1.59 26.031 -2.555 1 82.38 91 GLU A O 1
ATOM 719 N N . MET A 1 92 ? 3.314 25.125 -1.638 1 80.56 92 MET A N 1
ATOM 720 C CA . MET A 1 92 ? 2.746 25.219 -0.295 1 80.56 92 MET A CA 1
ATOM 721 C C . MET A 1 92 ? 2.639 26.672 0.151 1 80.56 92 MET A C 1
ATOM 723 O O . MET A 1 92 ? 1.688 27.047 0.841 1 80.56 92 MET A O 1
ATOM 727 N N . GLU A 1 93 ? 3.637 27.391 -0.213 1 80.06 93 GLU A N 1
ATOM 728 C CA . GLU A 1 93 ? 3.627 28.812 0.114 1 80.06 93 GLU A CA 1
ATOM 729 C C . GLU A 1 93 ? 2.486 29.531 -0.597 1 80.06 93 GLU A C 1
ATOM 731 O O . GLU A 1 93 ? 1.822 30.391 -0.006 1 80.06 93 GLU A O 1
ATOM 736 N N . VAL A 1 94 ? 2.414 29.234 -1.861 1 79.88 94 VAL A N 1
ATOM 737 C CA . VAL A 1 94 ? 1.349 29.844 -2.645 1 79.88 94 VAL A CA 1
ATOM 738 C C . VAL A 1 94 ? -0.009 29.469 -2.055 1 79.88 94 VAL A C 1
ATOM 740 O O . VAL A 1 94 ? -0.895 30.312 -1.935 1 79.88 94 VAL A O 1
ATOM 743 N N . LYS A 1 95 ? -0.215 28.328 -1.661 1 77.94 95 LYS A N 1
ATOM 744 C CA . LYS A 1 95 ? -1.468 27.859 -1.074 1 77.94 95 LYS A CA 1
ATOM 745 C C . LYS A 1 95 ? -1.733 28.547 0.265 1 77.94 95 LYS A C 1
ATOM 747 O O . LYS A 1 95 ? -2.873 28.906 0.567 1 77.94 95 LYS A O 1
ATOM 752 N N . ALA A 1 96 ? -0.688 28.688 0.973 1 76.69 96 ALA A N 1
ATOM 753 C CA . ALA A 1 96 ? -0.818 29.359 2.26 1 76.69 96 ALA A CA 1
ATOM 754 C C . ALA A 1 96 ? -1.225 30.812 2.07 1 76.69 96 ALA A C 1
ATOM 756 O O . ALA A 1 96 ? -2.047 31.344 2.826 1 76.69 96 ALA A O 1
ATOM 757 N N . LYS A 1 97 ? -0.664 31.453 1.058 1 75.5 97 LYS A N 1
ATOM 758 C CA . LYS A 1 97 ? -0.972 32.844 0.762 1 75.5 97 LYS A CA 1
ATOM 759 C C . LYS A 1 97 ? -2.408 33 0.266 1 75.5 97 LYS A C 1
ATOM 761 O O . LYS A 1 97 ? -3.092 33.969 0.618 1 75.5 97 LYS A O 1
ATOM 766 N N . ASN A 1 98 ? -2.812 32.031 -0.51 1 73.06 98 ASN A N 1
ATOM 767 C CA . ASN A 1 98 ? -4.168 32.094 -1.047 1 73.06 98 ASN A CA 1
ATOM 768 C C . ASN A 1 98 ? -5.215 31.875 0.042 1 73.06 98 ASN A C 1
ATOM 770 O O . ASN A 1 98 ? -6.32 32.406 -0.036 1 73.06 98 ASN A O 1
ATOM 774 N N . ARG A 1 99 ? -4.965 31.109 0.961 1 68.62 99 ARG A N 1
ATOM 775 C CA . ARG A 1 99 ? -5.867 30.875 2.086 1 68.62 99 ARG A CA 1
ATOM 776 C C . ARG A 1 99 ? -6.027 32.156 2.92 1 68.62 99 ARG A C 1
ATOM 778 O O . ARG A 1 99 ? -7.125 32.438 3.398 1 68.62 99 ARG A O 1
ATOM 785 N N . LYS A 1 100 ? -4.953 32.875 3.119 1 65.06 100 LYS A N 1
ATOM 786 C CA . LYS A 1 100 ? -5.02 34.125 3.85 1 65.06 100 LYS A CA 1
ATOM 787 C C . LYS A 1 100 ? -5.75 35.219 3.039 1 65.06 100 LYS A C 1
ATOM 789 O O . LYS A 1 100 ? -6.383 36.094 3.607 1 65.06 100 LYS A O 1
ATOM 794 N N . ALA A 1 101 ? -5.625 35.219 1.759 1 63.56 101 ALA A N 1
ATOM 795 C CA . ALA A 1 101 ? -6.238 36.25 0.932 1 63.56 101 ALA A CA 1
ATOM 796 C C . ALA A 1 101 ? -7.715 35.969 0.681 1 63.56 101 ALA A C 1
ATOM 798 O O . ALA A 1 101 ? -8.414 36.75 0.049 1 63.56 101 ALA A O 1
ATOM 799 N N . ARG A 1 102 ? -8.195 34.781 0.878 1 59.12 102 ARG A N 1
ATOM 800 C CA . ARG A 1 102 ? -9.625 34.594 0.645 1 59.12 102 ARG A CA 1
ATOM 801 C C . ARG A 1 102 ? -10.453 35.375 1.671 1 59.12 102 ARG A C 1
ATOM 803 O O . ARG A 1 102 ? -10.219 35.25 2.875 1 59.12 102 ARG A O 1
ATOM 810 N N . PRO A 1 103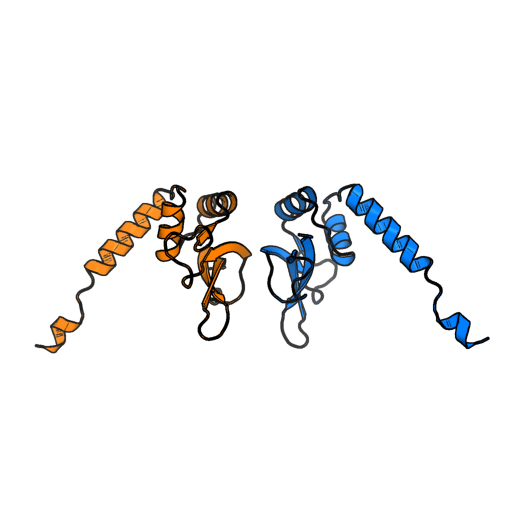 ? -11.148 36.406 1.295 1 53.53 103 PRO A N 1
ATOM 811 C CA . PRO A 1 103 ? -11.984 37.188 2.207 1 53.53 103 PRO A CA 1
ATOM 812 C C . PRO A 1 103 ? -12.961 36.312 3.002 1 53.53 103 PRO A C 1
ATOM 814 O O . PRO A 1 103 ? -13.445 35.312 2.496 1 53.53 103 PRO A O 1
ATOM 817 N N . SER A 1 104 ? -12.828 36.219 4.293 1 49.38 104 SER A N 1
ATOM 818 C CA . SER A 1 104 ? -13.891 35.562 5.066 1 49.38 104 SER A CA 1
ATOM 819 C C . SER A 1 104 ? -15.266 36.031 4.598 1 49.38 104 SER A C 1
ATOM 821 O O . SER A 1 104 ? -15.477 37.219 4.348 1 49.38 104 SER A O 1
ATOM 823 N N . LYS A 1 105 ? -15.93 35.25 3.863 1 47.84 105 LYS A N 1
ATOM 824 C CA . LYS A 1 105 ? -17.297 35.594 3.479 1 47.84 105 LYS A CA 1
ATOM 825 C C . LYS A 1 105 ? -18.047 36.25 4.625 1 47.84 105 LYS A C 1
ATOM 827 O O . LYS A 1 105 ? -19.25 36.5 4.531 1 47.84 105 LYS A O 1
ATOM 832 N N . LYS A 1 106 ? -17.422 36.281 5.859 1 45.53 106 LYS A N 1
ATOM 833 C CA . LYS A 1 106 ? -18.312 36.906 6.848 1 45.53 106 LYS A CA 1
ATOM 834 C C . LYS A 1 106 ? -18.531 38.375 6.547 1 45.53 106 LYS A C 1
ATOM 836 O O . LYS A 1 106 ? -19.281 39.062 7.258 1 45.53 106 LYS A O 1
ATOM 841 N N . GLU A 1 107 ? -17.703 38.938 5.641 1 41.69 107 GLU A N 1
ATOM 842 C CA . GLU A 1 107 ? -17.906 40.406 5.645 1 41.69 107 GLU A CA 1
ATOM 843 C C . GLU A 1 107 ? -19.125 40.781 4.812 1 41.69 107 GLU A C 1
ATOM 845 O O . GLU A 1 107 ? -19.578 41.938 4.84 1 41.69 107 GLU A O 1
ATOM 850 N N . ASP A 1 108 ? -19.5 39.906 3.795 1 41.34 108 ASP A N 1
ATOM 851 C CA . ASP A 1 108 ? -20.469 40.562 2.924 1 41.34 108 ASP A CA 1
ATOM 852 C C . ASP A 1 108 ? -21.844 40.625 3.576 1 41.34 108 ASP A C 1
ATOM 854 O O . ASP A 1 108 ? -22.797 41.094 2.959 1 41.34 108 ASP A O 1
ATOM 858 N N . LYS A 1 109 ? -22.094 39.719 4.543 1 42.34 109 LYS A N 1
ATOM 859 C CA . LYS A 1 109 ? -23.516 39.75 4.875 1 42.34 109 LYS A CA 1
ATOM 860 C C . LYS A 1 109 ? -23.875 41.062 5.559 1 42.34 109 LYS A C 1
ATOM 862 O O . LYS A 1 109 ? -25.016 41.281 5.941 1 42.34 109 LYS A O 1
ATOM 867 N N . GLU A 1 110 ? -22.781 41.562 6.207 1 39.88 110 GLU A N 1
ATOM 868 C CA . GLU A 1 110 ? -23.328 42.656 7.016 1 39.88 110 GLU A CA 1
ATOM 869 C C . GLU A 1 110 ? -23.594 43.906 6.172 1 39.88 110 GLU A C 1
ATOM 871 O O . GLU A 1 110 ? -24.172 44.875 6.652 1 39.88 110 GLU A O 1
ATOM 876 N N . ALA A 1 111 ? -23.297 43.812 4.695 1 35.19 111 ALA A N 1
ATOM 877 C CA . ALA A 1 111 ? -23.75 45.062 4.121 1 35.19 111 ALA A CA 1
ATOM 878 C C . ALA A 1 111 ? -25.219 44.969 3.684 1 35.19 111 ALA A C 1
ATOM 880 O O . ALA A 1 111 ? -25.656 43.938 3.199 1 35.19 111 ALA A O 1
ATOM 881 N N . MET B 1 1 ? 9.672 -9.609 11.398 1 77.94 1 MET B N 1
ATOM 882 C CA . MET B 1 1 ? 8.375 -10.188 11.055 1 77.94 1 MET B CA 1
ATOM 883 C C . MET B 1 1 ? 8.398 -10.758 9.641 1 77.94 1 MET B C 1
ATOM 885 O O . MET B 1 1 ? 9.102 -10.242 8.766 1 77.94 1 MET B O 1
ATOM 889 N N . ALA B 1 2 ? 7.715 -11.859 9.445 1 94.19 2 ALA B N 1
ATOM 890 C CA . ALA B 1 2 ? 7.727 -12.5 8.133 1 94.19 2 ALA B CA 1
ATOM 891 C C . ALA B 1 2 ? 6.867 -11.727 7.137 1 94.19 2 ALA B C 1
ATOM 893 O O . ALA B 1 2 ? 5.758 -11.297 7.469 1 94.19 2 ALA B O 1
ATOM 894 N N . VAL B 1 3 ? 7.43 -11.5 5.965 1 97.38 3 VAL B N 1
ATOM 895 C CA . VAL B 1 3 ? 6.746 -10.734 4.922 1 97.38 3 VAL B CA 1
ATOM 896 C C . VAL B 1 3 ? 6.484 -11.633 3.715 1 97.38 3 VAL B C 1
ATOM 898 O O . VAL B 1 3 ? 7.344 -12.43 3.328 1 97.38 3 VAL B O 1
ATOM 901 N N . LYS B 1 4 ? 5.27 -11.43 3.127 1 97.94 4 LYS B N 1
ATOM 902 C CA . LYS B 1 4 ? 4.879 -12.234 1.976 1 97.94 4 LYS B CA 1
ATOM 903 C C . LYS B 1 4 ? 4.477 -11.359 0.795 1 97.94 4 LYS B C 1
ATOM 905 O O . LYS B 1 4 ? 3.971 -10.25 0.983 1 97.94 4 LYS B O 1
ATOM 910 N N . ILE B 1 5 ? 4.77 -11.867 -0.308 1 98.56 5 ILE B N 1
ATOM 911 C CA . ILE B 1 5 ? 4.18 -11.32 -1.526 1 98.56 5 ILE B CA 1
ATOM 912 C C . ILE B 1 5 ? 3.01 -12.203 -1.97 1 98.56 5 ILE B C 1
ATOM 914 O O . ILE B 1 5 ? 3.195 -13.383 -2.279 1 98.56 5 ILE B O 1
ATOM 918 N N . ARG B 1 6 ? 1.815 -11.617 -2.012 1 98.62 6 ARG B N 1
ATOM 919 C CA . ARG B 1 6 ? 0.633 -12.445 -2.203 1 98.62 6 ARG B CA 1
ATOM 920 C C . ARG B 1 6 ? -0.451 -11.695 -2.967 1 98.62 6 ARG B C 1
ATOM 922 O O . ARG B 1 6 ? -0.335 -10.492 -3.189 1 98.62 6 ARG B O 1
ATOM 929 N N . LEU B 1 7 ? -1.46 -12.469 -3.33 1 98.69 7 LEU B N 1
ATOM 930 C CA . LEU B 1 7 ? -2.641 -11.859 -3.934 1 98.69 7 LEU B CA 1
ATOM 931 C C . LEU B 1 7 ? -3.602 -11.359 -2.861 1 98.69 7 LEU B C 1
ATOM 933 O O . LEU B 1 7 ? -3.779 -12.008 -1.829 1 98.69 7 LEU B O 1
ATOM 937 N N . ALA B 1 8 ? -4.195 -10.234 -3.084 1 98.31 8 ALA B N 1
ATOM 938 C CA . ALA B 1 8 ? -5.336 -9.727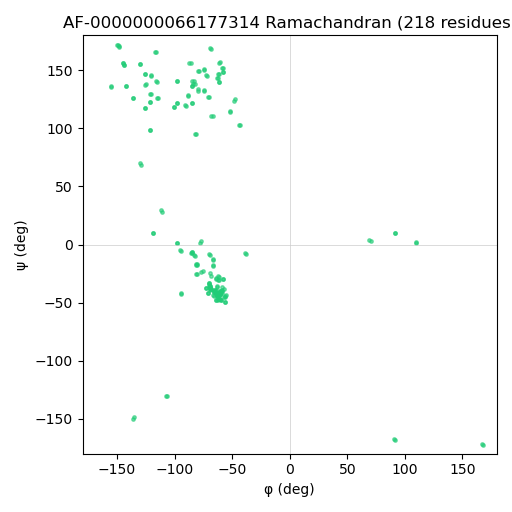 -2.328 1 98.31 8 ALA B CA 1
ATOM 939 C C . ALA B 1 8 ? -6.539 -9.492 -3.24 1 98.31 8 ALA B C 1
ATOM 941 O O . ALA B 1 8 ? -6.43 -8.797 -4.254 1 98.31 8 ALA B O 1
ATOM 942 N N . ARG B 1 9 ? -7.594 -10.008 -2.822 1 97.12 9 ARG B N 1
ATOM 943 C CA . ARG B 1 9 ? -8.758 -9.969 -3.701 1 97.12 9 ARG B CA 1
ATOM 944 C C . ARG B 1 9 ? -9.508 -8.656 -3.561 1 97.12 9 ARG B C 1
ATOM 946 O O . ARG B 1 9 ? -9.68 -8.141 -2.449 1 97.12 9 ARG B O 1
ATOM 953 N N . GLY B 1 10 ? -9.875 -8.148 -4.602 1 94.94 10 GLY B N 1
ATOM 954 C CA . GLY B 1 10 ? -10.82 -7.059 -4.754 1 94.94 10 GLY B CA 1
ATOM 955 C C . GLY B 1 10 ? -11.82 -7.285 -5.875 1 94.94 10 GLY B C 1
ATOM 956 O O . GLY B 1 10 ? -12.234 -8.414 -6.121 1 94.94 10 GLY B O 1
ATOM 957 N N . GLY B 1 11 ? -12.234 -6.172 -6.43 1 93.81 11 GLY B N 1
ATOM 958 C CA . GLY B 1 11 ? -13.133 -6.285 -7.566 1 93.81 11 GLY B CA 1
ATOM 959 C C . GLY B 1 11 ? -14.594 -6.281 -7.172 1 93.81 11 GLY B C 1
ATOM 960 O O . GLY B 1 11 ? -14.953 -5.816 -6.086 1 93.81 11 GLY B O 1
ATOM 961 N N . ALA B 1 12 ? -15.367 -6.645 -8.195 1 96.25 12 ALA B N 1
ATOM 962 C CA . ALA B 1 12 ? -16.828 -6.617 -8.031 1 96.25 12 ALA B CA 1
ATOM 963 C C . ALA B 1 12 ? -17.406 -8.023 -8.148 1 96.25 12 ALA B C 1
ATOM 965 O O . ALA B 1 12 ? -16.688 -8.984 -8.422 1 96.25 12 ALA B O 1
ATOM 966 N N . LYS B 1 13 ? -18.656 -8.133 -7.723 1 95.75 13 LYS B N 1
ATOM 967 C CA . LYS B 1 13 ? -19.344 -9.414 -7.871 1 95.75 13 LYS B CA 1
ATOM 968 C C . LYS B 1 13 ? -19.172 -9.969 -9.281 1 95.75 13 LYS B C 1
ATOM 970 O O . LYS B 1 13 ? -19.453 -9.273 -10.266 1 95.75 13 LYS B O 1
ATOM 975 N N . LYS B 1 14 ? -18.703 -11.125 -9.422 1 96.31 14 LYS B N 1
ATOM 976 C CA . LYS B 1 14 ? -18.5 -11.852 -10.68 1 96.31 14 LYS B CA 1
ATOM 977 C C . LYS B 1 14 ? -17.391 -11.219 -11.508 1 96.31 14 LYS B C 1
ATOM 979 O O . LYS B 1 14 ? -17.25 -11.523 -12.695 1 96.31 14 LYS B O 1
ATOM 984 N N . ARG B 1 15 ? -16.844 -10.273 -10.922 1 97.25 15 ARG B N 1
ATOM 985 C CA . ARG B 1 15 ? -15.719 -9.617 -11.586 1 97.25 15 ARG B CA 1
ATOM 986 C C . ARG B 1 15 ? -14.523 -9.5 -10.648 1 97.25 15 ARG B C 1
ATOM 988 O O . ARG B 1 15 ? -14.125 -8.398 -10.273 1 97.25 15 ARG B O 1
ATOM 995 N N . PRO B 1 16 ? -13.977 -10.672 -10.406 1 97.56 16 PRO B N 1
ATOM 996 C CA . PRO B 1 16 ? -12.836 -10.641 -9.492 1 97.56 16 PRO B CA 1
ATOM 997 C C . PRO B 1 16 ? -11.656 -9.844 -10.047 1 97.56 16 PRO B C 1
ATOM 999 O O . PRO B 1 16 ? -11.445 -9.812 -11.258 1 97.56 16 PRO B O 1
ATOM 1002 N N . PHE B 1 17 ? -10.992 -9.18 -9.242 1 98.25 17 PHE B N 1
ATOM 1003 C CA . PHE B 1 17 ? -9.758 -8.445 -9.492 1 98.25 17 PHE B CA 1
ATOM 1004 C C . PHE B 1 17 ? -8.812 -8.562 -8.305 1 98.25 17 PHE B C 1
ATOM 1006 O O . PHE B 1 17 ? -9.234 -8.469 -7.152 1 98.25 17 PHE B O 1
ATOM 1013 N N . TYR B 1 18 ? -7.566 -8.781 -8.641 1 98.56 18 TYR B N 1
ATOM 1014 C CA . TYR B 1 18 ? -6.617 -8.992 -7.551 1 98.56 18 TYR B CA 1
ATOM 1015 C C . TYR B 1 18 ? -5.508 -7.953 -7.59 1 98.56 18 TYR B C 1
ATOM 1017 O O . TYR B 1 18 ? -5.035 -7.578 -8.664 1 98.56 18 TYR B O 1
ATOM 1025 N N . ARG B 1 19 ? -5.09 -7.598 -6.406 1 98.5 19 ARG B N 1
ATOM 1026 C CA . ARG B 1 19 ? -3.83 -6.879 -6.238 1 98.5 19 ARG B CA 1
ATOM 1027 C C . ARG B 1 19 ? -2.701 -7.836 -5.863 1 98.5 19 ARG B C 1
ATOM 1029 O O . ARG B 1 19 ? -2.92 -8.812 -5.145 1 98.5 19 ARG B O 1
ATOM 1036 N N . VAL B 1 20 ? -1.592 -7.578 -6.41 1 98.75 20 VAL B N 1
ATOM 1037 C CA . VAL B 1 20 ? -0.392 -8.211 -5.867 1 98.75 20 VAL B CA 1
ATOM 1038 C C . VAL B 1 20 ? 0.225 -7.312 -4.801 1 98.75 20 VAL B C 1
ATOM 1040 O O . VAL B 1 20 ? 0.65 -6.191 -5.09 1 98.75 20 VAL B O 1
ATOM 1043 N N . VAL B 1 21 ? 0.323 -7.824 -3.564 1 98.88 21 VAL B N 1
ATOM 1044 C CA . VAL B 1 21 ? 0.707 -6.941 -2.471 1 98.88 21 VAL B CA 1
ATOM 1045 C C . VAL B 1 21 ? 1.839 -7.574 -1.665 1 98.88 21 VAL B C 1
ATOM 1047 O O . VAL B 1 21 ? 2.027 -8.789 -1.701 1 98.88 21 VAL B O 1
ATOM 1050 N N . VAL B 1 22 ? 2.578 -6.699 -1.017 1 98.81 22 VAL B N 1
ATOM 1051 C CA . VAL B 1 22 ? 3.512 -7.074 0.04 1 98.81 22 VAL B CA 1
ATOM 1052 C C . VAL B 1 22 ? 2.857 -6.867 1.404 1 98.81 22 VAL B C 1
ATOM 1054 O O . VAL B 1 22 ? 2.383 -5.773 1.714 1 98.81 22 VAL B O 1
ATOM 1057 N N . ALA B 1 23 ? 2.799 -7.949 2.152 1 98.5 23 ALA B N 1
ATOM 1058 C CA . ALA B 1 23 ? 2.082 -7.871 3.422 1 98.5 23 ALA B CA 1
ATOM 1059 C C . ALA B 1 23 ? 2.77 -8.711 4.492 1 98.5 23 ALA B C 1
ATOM 1061 O O . ALA B 1 23 ? 3.484 -9.664 4.176 1 98.5 23 ALA B O 1
ATOM 1062 N N . ASN B 1 24 ? 2.506 -8.25 5.723 1 97.38 24 ASN B N 1
ATOM 1063 C CA . ASN B 1 24 ? 2.896 -9.141 6.809 1 97.38 24 ASN B CA 1
ATOM 1064 C C . ASN B 1 24 ? 2.15 -10.469 6.738 1 97.38 24 ASN B C 1
ATOM 1066 O O . ASN B 1 24 ? 0.954 -10.5 6.445 1 97.38 24 ASN B O 1
ATOM 1070 N N . ALA B 1 25 ? 2.91 -11.508 7.031 1 96.75 25 ALA B N 1
ATOM 1071 C CA . ALA B 1 25 ? 2.328 -12.844 6.945 1 96.75 25 ALA B CA 1
ATOM 1072 C C . ALA B 1 25 ? 1.11 -12.977 7.855 1 96.75 25 ALA B C 1
ATOM 1074 O O . ALA B 1 25 ? 0.18 -13.727 7.559 1 96.75 25 ALA B O 1
ATOM 1075 N N . THR B 1 26 ? 1.065 -12.25 8.945 1 96 26 THR B N 1
ATOM 1076 C CA . THR B 1 26 ? 0.004 -12.359 9.938 1 96 26 THR B CA 1
ATOM 1077 C C . THR B 1 26 ? -1.189 -11.484 9.555 1 96 26 THR B C 1
ATOM 1079 O O . THR B 1 26 ? -2.252 -11.57 10.172 1 96 26 THR B O 1
ATOM 1082 N N . ALA B 1 27 ? -1.071 -10.68 8.531 1 96.19 27 ALA B N 1
ATOM 1083 C CA . ALA B 1 27 ? -2.172 -9.82 8.109 1 96.19 27 ALA B CA 1
ATOM 1084 C C . ALA B 1 27 ? -3.256 -10.625 7.398 1 96.19 27 ALA B C 1
ATOM 1086 O O . ALA B 1 27 ? -2.969 -11.648 6.773 1 96.19 27 ALA B O 1
ATOM 1087 N N . PRO B 1 28 ? -4.582 -10.141 7.512 1 95.81 28 PRO B N 1
ATOM 1088 C CA . PRO B 1 28 ? -5.625 -10.789 6.719 1 95.81 28 PRO B CA 1
ATOM 1089 C C . PRO B 1 28 ? -5.34 -10.75 5.219 1 95.81 28 PRO B C 1
ATOM 1091 O O . PRO B 1 28 ? -4.684 -9.82 4.738 1 95.81 28 PRO B O 1
ATOM 1094 N N . ARG B 1 29 ? -5.816 -11.688 4.488 1 94.38 29 ARG B N 1
ATOM 1095 C CA . ARG B 1 29 ? -5.523 -11.867 3.07 1 94.38 29 ARG B CA 1
ATOM 1096 C C . ARG B 1 29 ? -5.891 -10.625 2.27 1 94.38 29 ARG B C 1
ATOM 1098 O O . ARG B 1 29 ? -5.129 -10.195 1.4 1 94.38 29 ARG B O 1
ATOM 1105 N N . ASP B 1 30 ? -7.078 -10.062 2.541 1 95.25 30 ASP B N 1
ATOM 1106 C CA . ASP B 1 30 ? -7.562 -8.93 1.759 1 95.25 30 ASP B CA 1
ATOM 1107 C C . ASP B 1 30 ? -7.594 -7.652 2.6 1 95.25 30 ASP B C 1
ATOM 1109 O O . ASP B 1 30 ? -8.453 -6.789 2.4 1 95.25 30 ASP B O 1
ATOM 1113 N N . GLY B 1 31 ? -6.703 -7.586 3.557 1 92.81 31 GLY B N 1
ATOM 1114 C CA . GLY B 1 31 ? -6.664 -6.469 4.484 1 92.81 31 GLY B CA 1
ATOM 1115 C C . GLY B 1 31 ? -5.492 -5.535 4.25 1 92.81 31 GLY B C 1
ATOM 1116 O O . GLY B 1 31 ? -5.238 -5.125 3.113 1 92.81 31 GLY B O 1
ATOM 1117 N N . ASP B 1 32 ? -4.797 -5.262 5.355 1 92.19 32 ASP B N 1
ATOM 1118 C CA . ASP B 1 32 ? -3.703 -4.297 5.355 1 92.19 32 ASP B CA 1
ATOM 1119 C C . ASP B 1 32 ? -2.479 -4.852 4.633 1 92.19 32 ASP B C 1
ATOM 1121 O O . ASP B 1 32 ? -2.223 -6.059 4.672 1 92.19 32 ASP B O 1
ATOM 1125 N N . PHE B 1 33 ? -1.8 -3.951 3.982 1 97.31 33 PHE B N 1
ATOM 1126 C CA . PHE B 1 33 ? -0.564 -4.328 3.307 1 97.31 33 PHE B CA 1
ATOM 1127 C C . PHE B 1 33 ? 0.412 -3.158 3.27 1 97.31 33 PHE B C 1
ATOM 1129 O O . PHE B 1 33 ? 0.044 -2.025 3.584 1 97.31 33 PHE B O 1
ATOM 1136 N N . LEU B 1 34 ? 1.566 -3.447 2.848 1 97.69 34 LEU B N 1
ATOM 1137 C CA . LEU B 1 34 ? 2.648 -2.469 2.873 1 97.69 34 LEU B CA 1
ATOM 1138 C C . LEU B 1 34 ? 2.76 -1.747 1.534 1 97.69 34 LEU B C 1
ATOM 1140 O O . LEU B 1 34 ? 2.945 -0.529 1.495 1 97.69 34 LEU B O 1
ATOM 1144 N N . GLU B 1 35 ? 2.627 -2.564 0.527 1 98.5 35 GLU B N 1
ATOM 1145 C CA . GLU B 1 35 ? 2.836 -2.008 -0.806 1 98.5 35 GLU B CA 1
ATOM 1146 C C . GLU B 1 35 ? 2.092 -2.816 -1.865 1 98.5 35 GLU B C 1
ATOM 1148 O O . GLU B 1 35 ? 2.1 -4.047 -1.831 1 98.5 35 GLU B O 1
ATOM 1153 N N . LYS B 1 36 ? 1.472 -2.117 -2.736 1 98.5 36 LYS B N 1
ATOM 1154 C CA . LYS B 1 36 ? 0.949 -2.756 -3.943 1 98.5 36 LYS B CA 1
ATOM 1155 C C . LYS B 1 36 ? 2.02 -2.844 -5.027 1 98.5 36 LYS B C 1
ATOM 1157 O O . LYS B 1 36 ? 2.504 -1.819 -5.512 1 98.5 36 LYS B O 1
ATOM 1162 N N . VAL B 1 37 ? 2.301 -4.055 -5.473 1 98.69 37 VAL B N 1
ATOM 1163 C CA . VAL B 1 37 ? 3.422 -4.199 -6.395 1 98.69 37 VAL B CA 1
ATOM 1164 C C . VAL B 1 37 ? 2.924 -4.758 -7.727 1 98.69 37 VAL B C 1
ATOM 1166 O O . VAL B 1 37 ? 3.723 -5.195 -8.562 1 98.69 37 VAL B O 1
ATOM 1169 N N . GLY B 1 38 ? 1.575 -4.816 -7.902 1 98.44 38 GLY B N 1
ATOM 1170 C CA . GLY B 1 38 ? 1.018 -5.258 -9.172 1 98.44 38 GLY B CA 1
ATOM 1171 C C . GLY B 1 38 ? -0.468 -5.555 -9.102 1 98.44 38 GLY B C 1
ATOM 1172 O O . GLY B 1 38 ? -1.123 -5.23 -8.109 1 98.44 38 GLY B O 1
ATOM 1173 N N . THR B 1 39 ? -0.9 -6.125 -10.25 1 98.62 39 THR B N 1
ATOM 1174 C CA . THR B 1 39 ? -2.299 -6.531 -10.328 1 98.62 39 THR B CA 1
ATOM 1175 C C . THR B 1 39 ? -2.445 -7.809 -11.148 1 98.62 39 THR B C 1
ATOM 1177 O O . THR B 1 39 ? -1.553 -8.156 -11.922 1 98.62 39 THR B O 1
ATOM 1180 N N . TYR B 1 40 ? -3.432 -8.461 -10.922 1 98.69 40 TYR B N 1
ATOM 1181 C CA . TYR B 1 40 ? -3.83 -9.648 -11.672 1 98.69 40 TYR B CA 1
ATOM 1182 C C . TYR B 1 40 ? -5.324 -9.625 -11.977 1 98.69 40 TYR B C 1
ATOM 1184 O O . TYR B 1 40 ? -6.148 -9.523 -11.062 1 98.69 40 TYR B O 1
ATOM 1192 N N . ASP B 1 41 ? -5.672 -9.773 -13.227 1 98.62 41 ASP B N 1
ATOM 1193 C CA . ASP B 1 41 ? -7.066 -9.828 -13.664 1 98.62 41 ASP B CA 1
ATOM 1194 C C . ASP B 1 41 ? -7.367 -11.141 -14.383 1 98.62 41 ASP B C 1
ATOM 1196 O O . ASP B 1 41 ? -7.121 -11.266 -15.586 1 98.62 41 ASP B O 1
ATOM 1200 N N . PRO B 1 42 ? -7.941 -12.07 -13.664 1 97.88 42 PRO B N 1
ATOM 1201 C CA . PRO B 1 42 ? -8.188 -13.383 -14.266 1 97.88 42 PRO B CA 1
ATOM 1202 C C . PRO B 1 42 ? -9.266 -13.344 -15.344 1 97.88 42 PRO B C 1
ATOM 1204 O O . PRO B 1 42 ? -9.445 -14.32 -16.078 1 97.88 42 PRO B O 1
ATOM 1207 N N . MET B 1 43 ? -9.969 -12.219 -15.492 1 98 43 MET B N 1
ATOM 1208 C CA . MET B 1 43 ? -11.055 -12.102 -16.469 1 98 43 MET B CA 1
ATOM 1209 C C . MET B 1 43 ? -10.508 -11.82 -17.859 1 98 43 MET B C 1
ATOM 1211 O O . MET B 1 43 ? -11.227 -11.961 -18.844 1 98 43 MET B O 1
ATOM 1215 N N . LEU B 1 44 ? -9.359 -11.43 -17.906 1 98 44 LEU B N 1
ATOM 1216 C CA . LEU B 1 44 ? -8.742 -11.109 -19.188 1 98 44 LEU B CA 1
ATOM 1217 C C . LEU B 1 44 ? -8.117 -12.359 -19.812 1 98 44 LEU B C 1
ATOM 1219 O O . LEU B 1 44 ? -7.727 -13.281 -19.094 1 98 44 LEU B O 1
ATOM 1223 N N . ALA B 1 45 ? -7.988 -12.312 -21.094 1 97.56 45 ALA B N 1
ATOM 1224 C CA . ALA B 1 45 ? -7.41 -13.438 -21.828 1 97.56 45 ALA B CA 1
ATOM 1225 C C . ALA B 1 45 ? -5.977 -13.711 -21.375 1 97.56 45 ALA B C 1
ATOM 1227 O O . ALA B 1 45 ? -5.289 -12.805 -20.906 1 97.56 45 ALA B O 1
ATOM 1228 N N . LEU B 1 46 ? -5.477 -14.875 -21.562 1 95.25 46 LEU B N 1
ATOM 1229 C CA . LEU B 1 46 ? -4.164 -15.312 -21.109 1 95.25 46 LEU B CA 1
ATOM 1230 C C . LEU B 1 46 ? -3.057 -14.492 -21.766 1 95.25 46 LEU B C 1
ATOM 1232 O O . LEU B 1 46 ? -2.021 -14.234 -21.141 1 95.25 46 LEU B O 1
ATOM 1236 N N . ASP B 1 47 ? -3.311 -14.062 -22.906 1 95.06 47 ASP B N 1
ATOM 1237 C CA . ASP B 1 47 ? -2.26 -13.375 -23.656 1 95.06 47 ASP B CA 1
ATOM 1238 C C . ASP B 1 47 ? -2.408 -11.859 -23.531 1 95.06 47 ASP B C 1
ATOM 1240 O O . ASP B 1 47 ? -1.646 -11.102 -24.141 1 95.06 47 ASP B O 1
ATOM 1244 N N . ASN B 1 48 ? -3.361 -11.422 -22.812 1 97.25 48 ASN B N 1
ATOM 1245 C CA . ASN B 1 48 ? -3.535 -9.992 -22.594 1 97.25 48 ASN B CA 1
ATOM 1246 C C . ASN B 1 48 ? -2.438 -9.43 -21.688 1 97.25 48 ASN B C 1
ATOM 1248 O O . ASN B 1 48 ? -2.203 -9.945 -20.594 1 97.25 48 ASN B O 1
ATOM 1252 N N . SER B 1 49 ? -1.781 -8.414 -22.125 1 95.81 49 SER B N 1
ATOM 1253 C CA . SER B 1 49 ? -0.641 -7.848 -21.406 1 95.81 49 SER B CA 1
ATOM 1254 C C . SER B 1 49 ? -1.071 -7.227 -20.078 1 95.81 49 SER B C 1
ATOM 1256 O O . SER B 1 49 ? -0.245 -7.016 -19.203 1 95.81 49 SER B O 1
ATOM 1258 N N . GLU B 1 50 ? -2.303 -6.965 -19.953 1 97.44 50 GLU B N 1
ATOM 1259 C CA . GLU B 1 50 ? -2.791 -6.316 -18.75 1 97.44 50 GLU B CA 1
ATOM 1260 C C . GLU B 1 50 ? -3.295 -7.344 -17.734 1 97.44 50 GLU B C 1
ATOM 1262 O O . GLU B 1 50 ? -3.723 -6.984 -16.641 1 97.44 50 GLU B O 1
ATOM 1267 N N . ARG B 1 51 ? -3.312 -8.531 -18.109 1 98.12 51 ARG B N 1
ATOM 1268 C CA . ARG B 1 51 ? -3.824 -9.586 -17.234 1 98.12 51 ARG B CA 1
ATOM 1269 C C . ARG B 1 51 ? -3.006 -9.672 -15.953 1 98.12 51 ARG B C 1
ATOM 1271 O O . ARG B 1 51 ? -3.566 -9.781 -14.867 1 98.12 51 ARG B O 1
ATOM 1278 N N . VAL B 1 52 ? -1.677 -9.664 -16.125 1 98.38 52 VAL B N 1
ATOM 1279 C CA . VAL B 1 52 ? -0.735 -9.609 -15.016 1 98.38 52 VAL B CA 1
ATOM 1280 C C . VAL B 1 52 ? 0.222 -8.438 -15.203 1 98.38 52 VAL B C 1
ATOM 1282 O O . VAL B 1 52 ? 0.955 -8.375 -16.188 1 98.38 52 VAL B O 1
ATOM 1285 N N . VAL B 1 53 ? 0.214 -7.52 -14.336 1 98.25 53 VAL B N 1
ATOM 1286 C CA . VAL B 1 53 ? 1.108 -6.367 -14.344 1 98.25 53 VAL B CA 1
ATOM 1287 C C . VAL B 1 53 ? 1.915 -6.328 -13.055 1 98.25 53 VAL B C 1
ATOM 1289 O O . VAL B 1 53 ? 1.345 -6.312 -11.961 1 98.25 53 VAL B O 1
ATOM 1292 N N . LEU B 1 54 ? 3.234 -6.328 -13.172 1 98.19 54 LEU B N 1
ATOM 1293 C CA . LEU B 1 54 ? 4.102 -6.367 -12 1 98.19 54 LEU B CA 1
ATOM 1294 C C . LEU B 1 54 ? 5.094 -5.211 -12.016 1 98.19 54 LEU B C 1
ATOM 1296 O O . LEU B 1 54 ? 5.629 -4.863 -13.078 1 98.19 54 LEU B O 1
ATOM 1300 N N . LYS B 1 55 ? 5.27 -4.617 -10.852 1 97.5 55 LYS B N 1
ATOM 1301 C CA . LYS B 1 55 ? 6.391 -3.703 -10.656 1 97.5 55 LYS B CA 1
ATOM 1302 C C . LYS B 1 55 ? 7.676 -4.465 -10.344 1 97.5 55 LYS B C 1
ATOM 1304 O O . LYS B 1 55 ? 8.023 -4.664 -9.18 1 97.5 55 LYS B O 1
ATOM 1309 N N . LYS B 1 56 ? 8.398 -4.68 -11.344 1 97.25 56 LYS B N 1
ATOM 1310 C CA . LYS B 1 56 ? 9.523 -5.605 -11.266 1 97.25 56 LYS B CA 1
ATOM 1311 C C . LYS B 1 56 ? 10.57 -5.117 -10.273 1 97.25 56 LYS B C 1
ATOM 1313 O O . LYS B 1 56 ? 11.109 -5.902 -9.492 1 97.25 56 LYS B O 1
ATOM 1318 N N . ASP B 1 57 ? 10.875 -3.873 -10.312 1 95.69 57 ASP B N 1
ATOM 1319 C CA . ASP B 1 57 ? 11.898 -3.32 -9.43 1 95.69 57 ASP B CA 1
ATOM 1320 C C . ASP B 1 57 ? 11.523 -3.51 -7.961 1 95.69 57 ASP B C 1
ATOM 1322 O O . ASP B 1 57 ? 12.367 -3.871 -7.141 1 95.69 57 ASP B O 1
ATOM 1326 N N . ARG B 1 58 ? 10.25 -3.318 -7.676 1 96.88 58 ARG B N 1
ATOM 1327 C CA . ARG B 1 58 ? 9.781 -3.455 -6.301 1 96.88 58 ARG B CA 1
ATOM 1328 C C . ARG B 1 58 ? 9.742 -4.918 -5.875 1 96.88 58 ARG B C 1
ATOM 1330 O O . ARG B 1 58 ? 10.086 -5.246 -4.738 1 96.88 58 ARG B O 1
ATOM 1337 N N . ILE B 1 59 ? 9.383 -5.703 -6.758 1 98 59 ILE B N 1
ATOM 1338 C CA . ILE B 1 59 ? 9.375 -7.137 -6.48 1 98 59 ILE B CA 1
ATOM 1339 C C . ILE B 1 59 ? 10.789 -7.609 -6.168 1 98 59 ILE B C 1
ATOM 1341 O O . ILE B 1 59 ? 11.016 -8.32 -5.184 1 98 59 ILE B O 1
ATOM 1345 N N . GLU B 1 60 ? 11.68 -7.211 -6.977 1 96.88 60 GLU B N 1
ATOM 1346 C CA . GLU B 1 60 ? 13.07 -7.59 -6.762 1 96.88 60 GLU B CA 1
ATOM 1347 C C . GLU B 1 60 ? 13.586 -7.082 -5.418 1 96.88 60 GLU B C 1
ATOM 1349 O O . GLU B 1 60 ? 14.297 -7.797 -4.707 1 96.88 60 GLU B O 1
ATOM 1354 N N . TYR B 1 61 ? 13.25 -5.879 -5.121 1 95.69 61 TYR B N 1
ATOM 1355 C CA . TYR B 1 61 ? 13.641 -5.309 -3.838 1 95.69 61 TYR B CA 1
ATOM 1356 C C . TYR B 1 61 ? 13.148 -6.168 -2.684 1 95.69 61 TYR B C 1
ATOM 1358 O O . TYR B 1 61 ? 13.922 -6.539 -1.801 1 95.69 61 TYR B O 1
ATOM 1366 N N . TRP B 1 62 ? 11.906 -6.52 -2.701 1 97.19 62 TRP B N 1
ATOM 1367 C CA . TRP B 1 62 ? 11.289 -7.25 -1.596 1 97.19 62 TRP B CA 1
ATOM 1368 C C . TRP B 1 62 ? 11.828 -8.672 -1.519 1 97.19 62 TRP B C 1
ATOM 1370 O O . TRP B 1 62 ? 12.016 -9.211 -0.426 1 97.19 62 TRP B O 1
ATOM 1380 N N . LEU B 1 63 ? 12.055 -9.227 -2.643 1 96.44 63 LEU B N 1
ATOM 1381 C CA . LEU B 1 63 ? 12.703 -10.539 -2.633 1 96.44 63 LEU B CA 1
ATOM 1382 C C . LEU B 1 63 ? 14.078 -10.461 -1.978 1 96.44 63 LEU B C 1
ATOM 1384 O O . LEU B 1 63 ? 14.461 -11.352 -1.217 1 96.44 63 LEU B O 1
ATOM 1388 N N . GLY B 1 64 ? 14.727 -9.445 -2.285 1 94.81 64 GLY B N 1
ATOM 1389 C CA . GLY B 1 64 ? 16.047 -9.25 -1.724 1 94.81 64 GLY B CA 1
ATOM 1390 C C . GLY B 1 64 ? 16.047 -9.086 -0.216 1 94.81 64 GLY B C 1
ATOM 1391 O O . GLY B 1 64 ? 17.016 -9.414 0.456 1 94.81 64 GLY B O 1
ATOM 1392 N N . THR B 1 65 ? 14.969 -8.547 0.308 1 94.44 65 THR B N 1
ATOM 1393 C CA . THR B 1 65 ? 14.859 -8.328 1.746 1 94.44 65 THR B CA 1
ATOM 1394 C C . THR B 1 65 ? 14.43 -9.609 2.459 1 94.44 65 THR B C 1
ATOM 1396 O O . THR B 1 65 ? 14.391 -9.656 3.691 1 94.44 65 THR B O 1
ATOM 1399 N N . GLY B 1 66 ? 14.031 -10.656 1.649 1 94.31 66 GLY B N 1
ATOM 1400 C CA . GLY B 1 66 ? 13.688 -11.938 2.238 1 94.31 66 GLY B CA 1
ATOM 1401 C C . GLY B 1 66 ? 12.203 -12.25 2.158 1 94.31 66 GLY B C 1
ATOM 1402 O O . GLY B 1 66 ? 11.758 -13.273 2.674 1 94.31 66 GLY B O 1
ATOM 1403 N N . ALA B 1 67 ? 11.438 -11.406 1.574 1 97.12 67 ALA B N 1
ATOM 1404 C CA . ALA B 1 67 ? 10.008 -11.68 1.419 1 97.12 67 ALA B CA 1
ATOM 1405 C C . ALA B 1 67 ? 9.781 -12.93 0.572 1 97.12 67 ALA B C 1
ATOM 1407 O O . ALA B 1 67 ? 10.5 -13.164 -0.405 1 97.12 67 ALA B O 1
ATOM 1408 N N . LYS B 1 68 ? 8.75 -13.617 0.9 1 96.62 68 LYS B N 1
ATOM 1409 C CA . LYS B 1 68 ? 8.484 -14.867 0.2 1 96.62 68 LYS B CA 1
ATOM 1410 C C . LYS B 1 68 ? 7.188 -14.789 -0.602 1 96.62 68 LYS B C 1
ATOM 1412 O O . LYS B 1 68 ? 6.133 -14.469 -0.052 1 96.62 68 LYS B O 1
ATOM 1417 N N . PRO B 1 69 ? 7.305 -15.094 -1.826 1 97.75 69 PRO B N 1
ATOM 1418 C CA . PRO B 1 69 ? 6.074 -15.102 -2.621 1 97.75 69 PRO B CA 1
ATOM 1419 C C . PRO B 1 69 ? 5.254 -16.375 -2.42 1 97.75 69 PRO B C 1
ATOM 1421 O O . PRO B 1 69 ? 5.812 -17.438 -2.107 1 97.75 69 PRO B O 1
ATOM 1424 N N . THR B 1 70 ? 3.957 -16.219 -2.553 1 97.25 70 THR B N 1
ATOM 1425 C CA . THR B 1 70 ? 3.127 -17.422 -2.641 1 97.25 70 THR B CA 1
ATOM 1426 C C . THR B 1 70 ? 3.377 -18.156 -3.953 1 97.25 70 THR B C 1
ATOM 1428 O O . THR B 1 70 ? 4.016 -17.609 -4.859 1 97.25 70 THR B O 1
ATOM 1431 N N . GLU B 1 71 ? 2.877 -19.344 -4.059 1 95.25 71 GLU B N 1
ATOM 1432 C CA . GLU B 1 71 ? 3.119 -20.172 -5.234 1 95.25 71 GLU B CA 1
ATOM 1433 C C . GLU B 1 71 ? 2.6 -19.5 -6.5 1 95.25 71 GLU B C 1
ATOM 1435 O O . GLU B 1 71 ? 3.305 -19.438 -7.512 1 95.25 71 GLU B O 1
ATOM 1440 N N . ARG B 1 72 ? 1.425 -19.016 -6.488 1 96.94 72 ARG B N 1
ATOM 1441 C CA . ARG B 1 72 ? 0.827 -18.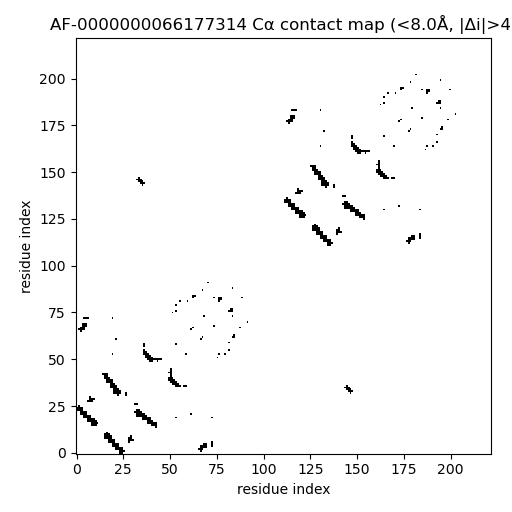359 -7.652 1 96.94 72 ARG B CA 1
ATOM 1442 C C . ARG B 1 72 ? 1.619 -17.125 -8.055 1 96.94 72 ARG B C 1
ATOM 1444 O O . ARG B 1 72 ? 1.896 -16.922 -9.234 1 96.94 72 ARG B O 1
ATOM 1451 N N . VAL B 1 73 ? 2.002 -16.359 -7.074 1 98.38 73 VAL B N 1
ATOM 1452 C CA . VAL B 1 73 ? 2.738 -15.141 -7.367 1 98.38 73 VAL B CA 1
ATOM 1453 C C . VAL B 1 73 ? 4.129 -15.484 -7.891 1 98.38 73 VAL B C 1
ATOM 1455 O O . VAL B 1 73 ? 4.656 -14.805 -8.773 1 98.38 73 VAL B O 1
ATOM 1458 N N . ALA B 1 74 ? 4.691 -16.531 -7.371 1 97.31 74 ALA B N 1
ATOM 1459 C CA . ALA B 1 74 ? 5.992 -16.984 -7.863 1 97.31 74 ALA B CA 1
ATOM 1460 C C . ALA B 1 74 ? 5.93 -17.312 -9.352 1 97.31 74 ALA B C 1
ATOM 1462 O O . ALA B 1 74 ? 6.852 -16.984 -10.102 1 97.31 74 ALA B O 1
ATOM 1463 N N . LYS B 1 75 ? 4.875 -17.906 -9.766 1 95.56 75 LYS B N 1
ATOM 1464 C CA . LYS B 1 75 ? 4.711 -18.219 -11.18 1 95.56 75 LYS B CA 1
ATOM 1465 C C . LYS B 1 75 ? 4.633 -16.953 -12.023 1 95.56 75 LYS B C 1
ATOM 1467 O O . LYS B 1 75 ? 5.227 -16.875 -13.102 1 95.56 75 LYS B O 1
ATOM 1472 N N . PHE B 1 76 ? 3.91 -15.977 -11.516 1 97.62 76 PHE B N 1
ATOM 1473 C CA . PHE B 1 76 ? 3.822 -14.695 -12.219 1 97.62 76 PHE B CA 1
ATOM 1474 C C . PHE B 1 76 ? 5.199 -14.062 -12.359 1 97.62 76 PHE B C 1
ATOM 1476 O O . PHE B 1 76 ? 5.539 -13.531 -13.414 1 97.62 76 PHE B O 1
ATOM 1483 N N . ILE B 1 77 ? 5.977 -14.133 -11.281 1 97.5 77 ILE B N 1
ATOM 1484 C CA . ILE B 1 77 ? 7.293 -13.516 -11.242 1 97.5 77 ILE B CA 1
ATOM 1485 C C . ILE B 1 77 ? 8.211 -14.172 -12.273 1 97.5 77 ILE B C 1
ATOM 1487 O O . ILE B 1 77 ? 8.906 -13.492 -13.023 1 97.5 77 ILE B O 1
ATOM 1491 N N . GLU B 1 78 ? 8.133 -15.398 -12.352 1 94.88 78 GLU B N 1
ATOM 1492 C CA . GLU B 1 78 ? 8.938 -16.125 -13.32 1 94.88 78 GLU B CA 1
ATOM 1493 C C . GLU B 1 78 ? 8.523 -15.805 -14.75 1 94.88 78 GLU B C 1
ATOM 1495 O O . GLU B 1 78 ? 9.375 -15.602 -15.625 1 94.88 78 GLU B O 1
ATOM 1500 N N . GLN B 1 79 ? 7.289 -15.773 -14.953 1 94.75 79 GLN B N 1
ATOM 1501 C CA . GLN B 1 79 ? 6.766 -15.469 -16.281 1 94.75 79 GLN B CA 1
ATOM 1502 C C . GLN B 1 79 ? 7.176 -14.07 -16.734 1 94.75 79 GLN B C 1
ATOM 1504 O O . GLN B 1 79 ? 7.312 -13.812 -17.922 1 94.75 79 GLN B O 1
ATOM 1509 N N . ALA B 1 80 ? 7.391 -13.211 -15.789 1 94.56 80 ALA B N 1
ATOM 1510 C CA . ALA B 1 80 ? 7.762 -11.828 -16.078 1 94.56 80 ALA B CA 1
ATOM 1511 C C . ALA B 1 80 ? 9.266 -11.703 -16.297 1 94.56 80 ALA B C 1
ATOM 1513 O O . ALA B 1 80 ? 9.773 -10.609 -16.562 1 94.56 80 ALA B O 1
ATOM 1514 N N . GLY B 1 81 ? 9.977 -12.781 -16.062 1 91.44 81 GLY B N 1
ATOM 1515 C CA . GLY B 1 81 ? 11.406 -12.797 -16.328 1 91.44 81 GLY B CA 1
ATOM 1516 C C . GLY B 1 81 ? 12.242 -12.391 -15.141 1 91.44 81 GLY B C 1
ATOM 1517 O O . GLY B 1 81 ? 13.414 -12.031 -15.289 1 91.44 81 GLY B O 1
ATOM 1518 N N . VAL B 1 82 ? 11.625 -12.281 -14.062 1 91.88 82 VAL B N 1
ATOM 1519 C CA . VAL B 1 82 ? 12.352 -11.969 -12.836 1 91.88 82 VAL B CA 1
ATOM 1520 C C . VAL B 1 82 ? 12.836 -13.266 -12.18 1 91.88 82 VAL B C 1
ATOM 1522 O O . VAL B 1 82 ? 12.055 -14.203 -11.992 1 91.88 82 VAL B O 1
ATOM 1525 N N . THR B 1 83 ? 14.086 -13.297 -11.891 1 89.81 83 THR B N 1
ATOM 1526 C CA . THR B 1 83 ? 14.664 -14.5 -11.305 1 89.81 83 THR B CA 1
ATOM 1527 C C . THR B 1 83 ? 14.367 -14.562 -9.805 1 89.81 83 THR B C 1
ATOM 1529 O O . THR B 1 83 ? 14.562 -13.586 -9.086 1 89.81 83 THR B O 1
ATOM 1532 N N . LEU B 1 84 ? 13.977 -15.625 -9.422 1 91.38 84 LEU B N 1
ATOM 1533 C CA . LEU B 1 84 ? 13.734 -15.852 -8 1 91.38 84 LEU B CA 1
ATOM 1534 C C . LEU B 1 84 ? 15.023 -16.234 -7.285 1 91.38 84 LEU B C 1
ATOM 1536 O O . LEU B 1 84 ? 15.852 -16.953 -7.84 1 91.38 84 LEU B O 1
ATOM 1540 N N . PRO B 1 85 ? 15.203 -15.703 -6.16 1 89.44 85 PRO B N 1
ATOM 1541 C CA . PRO B 1 85 ? 16.391 -16.109 -5.395 1 89.44 85 PRO B CA 1
ATOM 1542 C C . PRO B 1 85 ? 16.422 -17.609 -5.129 1 89.44 85 PRO B C 1
ATOM 1544 O O . PRO B 1 85 ? 15.375 -18.25 -5.027 1 89.44 85 PRO B O 1
ATOM 1547 N N . GLU B 1 86 ? 17.562 -18.141 -5.055 1 86.25 86 GLU B N 1
ATOM 1548 C CA . GLU B 1 86 ? 17.766 -19.578 -4.895 1 86.25 86 GLU B CA 1
ATOM 1549 C C . GLU B 1 86 ? 17.031 -20.109 -3.668 1 86.25 86 GLU B C 1
ATOM 1551 O O . GLU B 1 86 ? 16.453 -21.203 -3.709 1 86.25 86 GLU B O 1
ATOM 1556 N N . LYS B 1 87 ? 17.172 -19.312 -2.605 1 84.31 87 LYS B N 1
ATOM 1557 C CA . LYS B 1 87 ? 16.531 -19.75 -1.368 1 84.31 87 LYS B CA 1
ATOM 1558 C C . LYS B 1 87 ? 15.023 -19.922 -1.563 1 84.31 87 LYS B C 1
ATOM 1560 O O . LYS B 1 87 ? 14.43 -20.859 -1.027 1 84.31 87 LYS B O 1
ATOM 1565 N N . VAL B 1 88 ? 14.469 -19.109 -2.303 1 86 88 VAL B N 1
ATOM 1566 C CA . VAL B 1 88 ? 13.031 -19.156 -2.562 1 86 88 VAL B CA 1
ATOM 1567 C C . VAL B 1 88 ? 12.703 -20.359 -3.441 1 86 88 VAL B C 1
ATOM 1569 O O . VAL B 1 88 ? 11.727 -21.062 -3.197 1 86 88 VAL B O 1
ATOM 1572 N N . LYS B 1 89 ? 13.492 -20.625 -4.434 1 84.75 89 LYS B N 1
ATOM 1573 C CA . LYS B 1 89 ? 13.289 -21.75 -5.344 1 84.75 89 LYS B CA 1
ATOM 1574 C C . LYS B 1 89 ? 13.375 -23.078 -4.598 1 84.75 89 LYS B C 1
ATOM 1576 O O . LYS B 1 89 ? 12.57 -23.969 -4.828 1 84.75 89 LYS B O 1
ATOM 1581 N N . LYS B 1 90 ? 14.383 -23.078 -3.771 1 86 90 LYS B N 1
ATOM 1582 C CA . LYS B 1 90 ? 14.57 -24.312 -3.006 1 86 90 LYS B CA 1
ATOM 1583 C C . LYS B 1 90 ? 13.375 -24.578 -2.094 1 86 90 LYS B C 1
ATOM 1585 O O . LYS B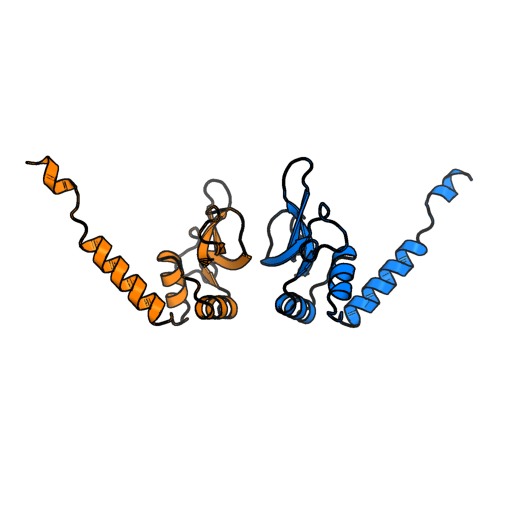 1 90 ? 12.938 -25.719 -1.958 1 86 90 LYS B O 1
ATOM 1590 N N . GLU B 1 91 ? 12.945 -23.516 -1.474 1 83 91 GLU B N 1
ATOM 1591 C CA . GLU B 1 91 ? 11.797 -23.656 -0.579 1 83 91 GLU B CA 1
ATOM 1592 C C . GLU B 1 91 ? 10.547 -24.078 -1.344 1 83 91 GLU B C 1
ATOM 1594 O O . GLU B 1 91 ? 9.758 -24.891 -0.85 1 83 91 GLU B O 1
ATOM 1599 N N . MET B 1 92 ? 10.422 -23.625 -2.459 1 81.12 92 MET B N 1
ATOM 1600 C CA . MET B 1 92 ? 9.273 -23.969 -3.299 1 81.12 92 MET B CA 1
ATOM 1601 C C . MET B 1 92 ? 9.352 -25.422 -3.738 1 81.12 92 MET B C 1
ATOM 1603 O O . MET B 1 92 ? 8.32 -26.094 -3.852 1 81.12 92 MET B O 1
ATOM 1607 N N . GLU B 1 93 ? 10.531 -25.797 -4.02 1 80.69 93 GLU B N 1
ATOM 1608 C CA . GLU B 1 93 ? 10.742 -27.203 -4.41 1 80.69 93 GLU B CA 1
ATOM 1609 C C . GLU B 1 93 ? 10.398 -28.141 -3.266 1 80.69 93 GLU B C 1
ATOM 1611 O O . GLU B 1 93 ? 9.789 -29.188 -3.482 1 80.69 93 GLU B O 1
ATOM 1616 N N . VAL B 1 94 ? 10.93 -27.766 -2.133 1 80.56 94 VAL B N 1
ATOM 1617 C CA . VAL B 1 94 ? 10.664 -28.594 -0.957 1 80.56 94 VAL B CA 1
ATOM 1618 C C . VAL B 1 94 ? 9.156 -28.656 -0.706 1 80.56 94 VAL B C 1
ATOM 1620 O O . VAL B 1 94 ? 8.617 -29.719 -0.41 1 80.56 94 VAL B O 1
ATOM 1623 N N . LYS B 1 95 ? 8.484 -27.641 -0.838 1 78.31 95 LYS B N 1
ATOM 1624 C CA . LYS B 1 95 ? 7.043 -27.578 -0.633 1 78.31 95 LYS B CA 1
ATOM 1625 C C . LYS B 1 95 ? 6.309 -28.422 -1.678 1 78.31 95 LYS B C 1
ATOM 1627 O O . LYS B 1 95 ? 5.336 -29.109 -1.359 1 78.31 95 LYS B O 1
ATOM 1632 N N . ALA B 1 96 ? 6.781 -28.328 -2.854 1 77.38 96 ALA B N 1
ATOM 1633 C CA . ALA B 1 96 ? 6.18 -29.109 -3.928 1 77.38 96 ALA B CA 1
ATOM 1634 C C . ALA B 1 96 ? 6.352 -30.609 -3.674 1 77.38 96 ALA B C 1
ATOM 1636 O O . ALA B 1 96 ? 5.434 -31.391 -3.916 1 77.38 96 ALA B O 1
ATOM 1637 N N . LYS B 1 97 ? 7.492 -30.984 -3.168 1 75.88 97 LYS B N 1
ATOM 1638 C CA . LYS B 1 97 ? 7.785 -32.375 -2.871 1 75.88 97 LYS B CA 1
ATOM 1639 C C . LYS B 1 97 ? 6.938 -32.875 -1.704 1 75.88 97 LYS B C 1
ATOM 1641 O O . LYS B 1 97 ? 6.457 -34 -1.722 1 75.88 97 LYS B O 1
ATOM 1646 N N . ASN B 1 98 ? 6.77 -32 -0.754 1 73.69 98 ASN B N 1
ATOM 1647 C CA . ASN B 1 98 ? 5.984 -32.406 0.41 1 73.69 98 ASN B CA 1
ATOM 1648 C C . ASN B 1 98 ? 4.508 -32.562 0.062 1 73.69 98 ASN B C 1
ATOM 1650 O O . ASN B 1 98 ? 3.807 -33.375 0.664 1 73.69 98 ASN B O 1
ATOM 1654 N N . ARG B 1 99 ? 4.008 -31.828 -0.799 1 69.88 99 ARG B N 1
ATOM 1655 C CA . ARG B 1 99 ? 2.625 -31.953 -1.252 1 69.88 99 ARG B CA 1
ATOM 1656 C C . ARG B 1 99 ? 2.4 -33.281 -1.979 1 69.88 99 ARG B C 1
ATOM 1658 O O . ARG B 1 99 ? 1.35 -33.906 -1.827 1 69.88 99 ARG B O 1
ATOM 1665 N N . LYS B 1 100 ? 3.344 -33.688 -2.76 1 66.12 100 LYS B N 1
ATOM 1666 C CA . LYS B 1 100 ? 3.25 -34.969 -3.455 1 66.12 100 LYS B CA 1
ATOM 1667 C C . LYS B 1 100 ? 3.381 -36.156 -2.479 1 66.12 100 LYS B C 1
ATOM 1669 O O . LYS B 1 100 ? 2.814 -37.219 -2.703 1 66.12 100 LYS B O 1
ATOM 1674 N N . ALA B 1 101 ? 4.188 -36 -1.484 1 63.34 101 ALA B N 1
ATOM 1675 C CA . ALA B 1 101 ? 4.418 -37.094 -0.554 1 63.34 101 ALA B CA 1
ATOM 1676 C C . ALA B 1 101 ? 3.287 -37.188 0.465 1 63.34 101 ALA B C 1
ATOM 1678 O O . ALA B 1 101 ? 3.266 -38.125 1.288 1 63.34 101 ALA B O 1
ATOM 1679 N N . ARG B 1 102 ? 2.473 -36.219 0.647 1 59.16 102 ARG B N 1
ATOM 1680 C CA . ARG B 1 102 ? 1.408 -36.438 1.624 1 59.16 102 ARG B CA 1
ATOM 1681 C C . ARG B 1 102 ? 0.404 -37.469 1.125 1 59.16 102 ARG B C 1
ATOM 1683 O O . ARG B 1 102 ? -0.091 -37.375 0.001 1 59.16 102 ARG B O 1
ATOM 1690 N N . PRO B 1 103 ? 0.342 -38.656 1.718 1 53.19 103 PRO B N 1
ATOM 1691 C CA . PRO B 1 103 ? -0.596 -39.688 1.324 1 53.19 103 PRO B CA 1
ATOM 1692 C C . PRO B 1 103 ? -2.039 -39.219 1.254 1 53.19 103 PRO B C 1
ATOM 1694 O O . PRO B 1 103 ? -2.438 -38.344 2.029 1 53.19 103 PRO B O 1
ATOM 1697 N N . SER B 1 104 ? -2.639 -39.188 0.108 1 49.09 104 SER B N 1
ATOM 1698 C CA . SER B 1 104 ? -4.074 -38.938 0.07 1 49.09 104 SER B CA 1
ATOM 1699 C C . SER B 1 104 ? -4.809 -39.719 1.141 1 49.09 104 SER B C 1
ATOM 1701 O O . SER B 1 104 ? -4.508 -40.906 1.36 1 49.09 104 SER B O 1
ATOM 1703 N N . LYS B 1 105 ? -5.184 -39.094 2.189 1 47.09 105 LYS B N 1
ATOM 1704 C CA . LYS B 1 105 ? -6 -39.781 3.195 1 47.09 105 LYS B CA 1
ATOM 1705 C C . LYS B 1 105 ? -7.02 -40.719 2.545 1 47.09 105 LYS B C 1
ATOM 1707 O O . LYS B 1 105 ? -7.875 -41.281 3.227 1 47.09 105 LYS B O 1
ATOM 1712 N N . LYS B 1 106 ? -7.145 -40.656 1.174 1 45.66 106 LYS B N 1
ATOM 1713 C CA . LYS B 1 106 ? -8.219 -41.531 0.735 1 45.66 106 LYS B CA 1
ATOM 1714 C C . LYS B 1 106 ? -7.859 -43 0.977 1 45.66 106 LYS B C 1
ATOM 1716 O O . LYS B 1 106 ? -8.648 -43.906 0.682 1 45.66 106 LYS B O 1
ATOM 1721 N N . GLU B 1 107 ? -6.582 -43.312 1.285 1 41.72 107 GLU B N 1
ATOM 1722 C CA . GLU B 1 107 ? -6.371 -44.75 1.274 1 41.72 107 GLU B CA 1
ATOM 1723 C C . GLU B 1 107 ? -6.855 -45.375 2.572 1 41.72 107 GLU B C 1
ATOM 1725 O O . GLU B 1 107 ? -6.898 -46.625 2.688 1 41.72 107 GLU B O 1
ATOM 1730 N N . ASP B 1 108 ? -6.887 -44.594 3.697 1 40.94 108 ASP B N 1
ATOM 1731 C CA . ASP B 1 108 ? -7.059 -45.438 4.879 1 40.94 108 ASP B CA 1
ATOM 1732 C C . ASP B 1 108 ? -8.508 -45.906 5.016 1 40.94 108 ASP B C 1
ATOM 1734 O O . ASP B 1 108 ? -8.852 -46.594 5.973 1 40.94 108 ASP B O 1
ATOM 1738 N N . LYS B 1 109 ? -9.445 -45.125 4.41 1 42.44 109 LYS B N 1
ATOM 1739 C CA . LYS B 1 109 ? -10.773 -45.562 4.848 1 42.44 109 LYS B CA 1
ATOM 1740 C C . LYS B 1 109 ? -11.117 -46.938 4.289 1 42.44 109 LYS B C 1
ATOM 1742 O O . LYS B 1 109 ? -12.234 -47.438 4.488 1 42.44 109 LYS B O 1
ATOM 1747 N N . GLU B 1 110 ? -10.414 -47.156 3.164 1 39.31 110 GLU B N 1
ATOM 1748 C CA . GLU B 1 110 ? -11 -48.406 2.639 1 39.31 110 GLU B CA 1
ATOM 1749 C C . GLU B 1 110 ? -10.5 -49.625 3.406 1 39.31 110 GLU B C 1
ATOM 1751 O O . GLU B 1 110 ? -10.969 -50.75 3.178 1 39.31 110 GLU B O 1
ATOM 1756 N N . ALA B 1 111 ? -9.594 -49.375 4.574 1 34.69 111 ALA B N 1
ATOM 1757 C CA . ALA B 1 111 ? -9.414 -50.656 5.23 1 34.69 111 ALA B CA 1
ATOM 1758 C C . ALA B 1 111 ? -10.461 -50.875 6.316 1 34.69 111 ALA B C 1
ATOM 1760 O O . ALA B 1 111 ? -10.852 -49.938 7.008 1 34.69 111 ALA B O 1
#

Radius of gyration: 22.82 Å; Cα contacts (8 Å, |Δi|>4): 323; chains: 2; bounding box: 42×96×47 Å

Organism: Rickettsia massiliae (strain Mtu5) (NCBI:txid416276)

InterPro domains:
  IPR000307 Small ribosom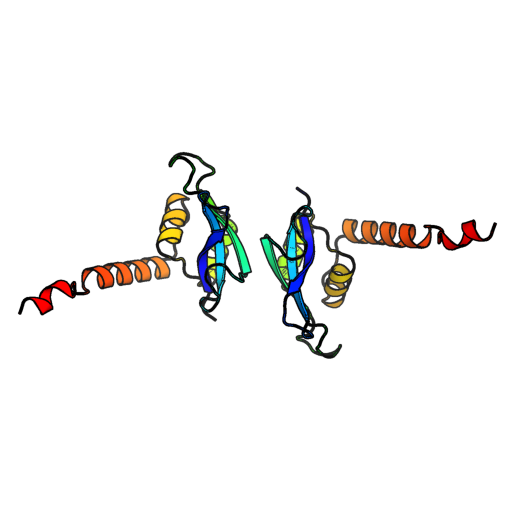al subunit protein bS16 [MF_00385] (2-80)
  IPR000307 Small ribosomal subunit protein bS16 [PF00886] (9-70)
  IPR000307 Small ribosomal subunit protein bS16 [PTHR12919] (1-107)
  IPR000307 Small ribosomal subunit protein bS16 [TIGR00002] (3-82)
  IPR020592 Small ribosomal subunit protein bS16, conserved site [PS00732] (3-12)
  IPR023803 Small ribosomal subunit protein bS16 domain superfamily [G3DSA:3.30.1320.10] (1-111)
  IPR023803 Small ribosomal subunit protein bS16 domain superfamily [SSF54565] (2-96)